Protein AF-A0A9D0C8C2-F1 (afdb_monomer_lite)

Radius of gyration: 19.95 Å; chains: 1; bounding box: 40×45×50 Å

Secondary structure (DSSP, 8-state):
-HHHHHHHHHHHHHHHSPTT-EEE--TTTSTTHHHHHHT-HHHHHTT-EEESSPPSSS-EEEEES-HHHHHHH-TTEEEEEEEES-BHHHHHHHTTTSEEEEEEEE-SSTT--HHHHHHHHHTT--GGG--TT-EEEEEEETTEEEEEEEESSS-EEE-SHHHHTTTEEEEEEEEGGGT-EEEEEETTEE-----SEEEEEEE-TTS-EEEEEE-TTT-SB-S-EEEEEEE-

Foldseek 3Di:
DVLVVLLVQVVVLLVQDAFLAEEEEEPPPNDPVLVVVQPDPVSVVSNYHYDDDDDPPDKHKYKDLAVVVVCVVCVQWDKDFPWFADFPVNVCVVQLQFKKKKWAFAFAQPQCDPVNCVLVVVQVHNCVPGDHQWTKIFIHHSSHTQDIDIGDAEKDKDADDSQVVVQWGIWIYGHPNHPRFTFTAGPNDTPWPGDHHMWMWTQGPVRDIDTAGANSVRHRGGRITIIIIDGD

Structure (mmCIF, N/CA/C/O backbone):
data_AF-A0A9D0C8C2-F1
#
_e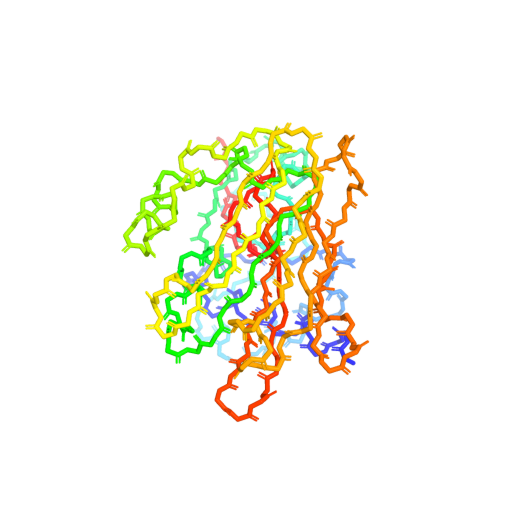ntry.id   AF-A0A9D0C8C2-F1
#
loop_
_atom_site.group_PDB
_atom_site.id
_atom_site.type_symbol
_atom_site.label_atom_id
_atom_site.label_alt_id
_atom_site.label_comp_id
_atom_site.label_asym_id
_atom_site.label_entity_id
_atom_site.label_seq_id
_atom_site.pdbx_PDB_ins_code
_atom_site.Cartn_x
_atom_site.Cartn_y
_atom_site.Cartn_z
_atom_site.occupancy
_atom_site.B_iso_or_equiv
_atom_site.auth_seq_id
_atom_site.auth_comp_id
_atom_site.auth_asym_id
_atom_site.auth_atom_id
_atom_site.pdbx_PDB_model_num
ATOM 1 N N . LEU A 1 1 ? 6.102 -21.793 5.443 1.00 41.78 1 LEU A N 1
ATOM 2 C CA . LEU A 1 1 ? 5.336 -20.600 4.998 1.00 41.78 1 LEU A CA 1
ATOM 3 C C . LEU A 1 1 ? 6.064 -19.829 3.886 1.00 41.78 1 LEU A C 1
ATOM 5 O O . LEU A 1 1 ? 5.479 -19.628 2.833 1.00 41.78 1 LEU A O 1
ATOM 9 N N . PHE A 1 2 ? 7.347 -19.486 4.066 1.00 32.44 2 PHE A N 1
ATOM 10 C CA . PHE A 1 2 ? 8.154 -18.695 3.114 1.00 32.44 2 PHE A CA 1
ATOM 11 C C . PHE A 1 2 ? 8.293 -19.304 1.699 1.00 32.44 2 PHE A C 1
ATOM 13 O O . PHE A 1 2 ? 8.226 -18.595 0.701 1.00 32.44 2 PHE A O 1
ATOM 20 N N . THR A 1 3 ? 8.415 -20.631 1.596 1.00 43.00 3 THR A N 1
ATOM 21 C CA . THR A 1 3 ? 8.493 -21.361 0.315 1.00 43.00 3 THR A CA 1
ATOM 22 C C . THR A 1 3 ? 7.189 -21.331 -0.488 1.00 43.00 3 THR A C 1
ATOM 24 O O . THR A 1 3 ? 7.237 -21.282 -1.713 1.00 43.00 3 THR A O 1
ATOM 27 N N . LYS A 1 4 ? 6.025 -21.286 0.179 1.00 55.94 4 LYS A N 1
ATOM 28 C CA . LYS A 1 4 ? 4.720 -21.131 -0.492 1.00 55.94 4 LYS A CA 1
ATOM 29 C C . LYS A 1 4 ? 4.548 -19.727 -1.082 1.00 55.94 4 LYS A C 1
ATOM 31 O O . LYS A 1 4 ? 4.018 -19.602 -2.178 1.00 55.94 4 LYS A O 1
ATOM 36 N N . ILE A 1 5 ? 5.035 -18.698 -0.383 1.00 55.94 5 ILE A N 1
ATOM 37 C CA . ILE A 1 5 ? 4.924 -17.293 -0.810 1.00 55.94 5 ILE A CA 1
ATOM 38 C C . ILE A 1 5 ? 5.770 -17.042 -2.064 1.00 55.94 5 ILE A C 1
ATOM 40 O O . ILE A 1 5 ? 5.244 -16.576 -3.066 1.00 55.94 5 ILE A O 1
ATOM 44 N N . LEU A 1 6 ? 7.046 -17.452 -2.066 1.00 59.00 6 LEU A N 1
ATOM 45 C CA . LEU A 1 6 ? 7.928 -17.290 -3.236 1.00 59.00 6 LEU A CA 1
ATOM 46 C C . LEU A 1 6 ? 7.421 -18.037 -4.482 1.00 59.00 6 LEU A C 1
ATOM 48 O O . LEU A 1 6 ? 7.694 -17.621 -5.606 1.00 59.00 6 LEU A O 1
ATOM 52 N N . GLY A 1 7 ? 6.685 -19.135 -4.290 1.00 74.38 7 GLY A N 1
ATOM 53 C CA . GLY A 1 7 ? 6.023 -19.841 -5.381 1.00 74.38 7 GLY A CA 1
ATOM 54 C C . GLY A 1 7 ? 4.882 -19.032 -6.002 1.00 74.38 7 GLY A C 1
ATOM 55 O O . GLY A 1 7 ? 4.827 -18.915 -7.220 1.00 74.38 7 GLY A O 1
ATOM 56 N N . GLN A 1 8 ? 4.017 -18.432 -5.179 1.00 76.75 8 GLN A N 1
ATOM 57 C CA . GLN A 1 8 ? 2.871 -17.644 -5.654 1.00 76.75 8 GLN A CA 1
ATOM 58 C C . GLN A 1 8 ? 3.294 -16.411 -6.456 1.00 76.75 8 GLN A C 1
ATOM 60 O O . GLN A 1 8 ? 2.693 -16.119 -7.482 1.00 76.75 8 GLN A O 1
ATOM 65 N N . GLU A 1 9 ? 4.359 -15.731 -6.038 1.00 83.56 9 GLU A N 1
ATOM 66 C CA . GLU A 1 9 ? 4.889 -14.559 -6.746 1.00 83.56 9 GLU A CA 1
ATOM 67 C C . GLU A 1 9 ? 5.376 -14.907 -8.156 1.00 83.56 9 GLU A C 1
ATOM 69 O O . GLU A 1 9 ? 5.122 -14.177 -9.112 1.00 83.56 9 GLU A O 1
ATOM 74 N N . MET A 1 10 ? 6.058 -16.048 -8.290 1.00 84.88 10 MET A N 1
ATOM 75 C CA . MET A 1 10 ? 6.528 -16.546 -9.580 1.00 84.88 10 MET A CA 1
ATOM 76 C C . MET A 1 10 ? 5.367 -16.956 -10.482 1.00 84.88 10 MET A C 1
ATOM 78 O O . MET A 1 10 ? 5.380 -16.599 -11.655 1.00 84.88 10 MET A O 1
ATOM 82 N N . VAL A 1 11 ? 4.370 -17.665 -9.940 1.00 85.69 11 VAL A N 1
ATOM 83 C CA . VAL A 1 11 ? 3.142 -18.009 -10.678 1.00 85.69 11 VAL A CA 1
ATOM 84 C C . VAL A 1 11 ? 2.466 -16.740 -11.188 1.00 85.69 11 VAL A C 1
ATOM 86 O O . VAL A 1 11 ? 2.254 -16.625 -12.387 1.00 85.69 11 VAL A O 1
ATOM 89 N N . TRP A 1 12 ? 2.264 -15.748 -10.316 1.00 85.69 12 TRP A N 1
ATOM 90 C CA . TRP A 1 12 ? 1.690 -14.459 -10.696 1.00 85.69 12 TRP A CA 1
ATOM 91 C C . TRP A 1 12 ? 2.477 -13.767 -11.816 1.00 85.69 12 TRP A C 1
ATOM 93 O O . TRP A 1 12 ? 1.882 -13.310 -12.787 1.00 85.69 12 TRP A O 1
ATOM 103 N N . MET A 1 13 ? 3.815 -13.735 -11.741 1.00 90.69 13 MET A N 1
ATOM 104 C CA . MET A 1 13 ? 4.622 -13.180 -12.833 1.00 90.69 13 MET A CA 1
ATOM 105 C C . MET A 1 13 ? 4.359 -13.899 -14.153 1.00 90.69 13 MET A C 1
ATOM 107 O O . MET A 1 13 ? 4.181 -13.245 -15.177 1.00 90.69 13 MET A O 1
ATOM 111 N N . PHE A 1 14 ? 4.387 -15.230 -14.140 1.00 91.31 14 PHE A N 1
ATOM 112 C CA . PHE A 1 14 ? 4.202 -16.015 -15.352 1.00 91.31 14 PHE A CA 1
ATOM 113 C C . PHE A 1 14 ? 2.793 -15.890 -15.916 1.00 91.31 14 PHE A C 1
ATOM 115 O O . PHE A 1 14 ? 2.661 -15.874 -17.132 1.00 91.31 14 PHE A O 1
ATOM 122 N N . ASP A 1 15 ? 1.776 -15.754 -15.070 1.00 89.31 15 ASP A N 1
ATOM 123 C CA . ASP A 1 15 ? 0.398 -15.522 -15.500 1.00 89.31 15 ASP A CA 1
ATOM 124 C C . ASP A 1 15 ? 0.255 -14.172 -16.215 1.00 89.31 15 ASP A C 1
ATOM 126 O O . ASP A 1 15 ? -0.397 -14.098 -17.253 1.00 89.31 15 ASP A O 1
ATOM 130 N N . GLU A 1 16 ? 0.927 -13.131 -15.726 1.00 92.00 16 GLU A N 1
ATOM 131 C CA . GLU A 1 16 ? 0.736 -11.753 -16.191 1.00 92.00 16 GLU A CA 1
ATOM 132 C C . GLU A 1 16 ? 1.600 -11.330 -17.387 1.00 92.00 16 GLU A C 1
ATOM 134 O O . GLU A 1 16 ? 1.210 -10.419 -18.118 1.00 92.00 16 GLU A O 1
ATOM 139 N N . VAL A 1 17 ? 2.792 -11.905 -17.585 1.00 94.00 17 VAL A N 1
ATOM 140 C CA . VAL A 1 17 ? 3.654 -11.515 -18.720 1.00 94.00 17 VAL A CA 1
ATOM 141 C C . VAL A 1 17 ? 3.025 -11.917 -20.061 1.00 94.00 17 VAL A C 1
ATOM 143 O O . VAL A 1 17 ? 2.300 -12.907 -20.102 1.00 94.00 17 VAL A O 1
ATOM 146 N N . PRO A 1 18 ? 3.303 -11.207 -21.172 1.00 96.06 18 PRO A N 1
ATOM 147 C CA . PRO A 1 18 ? 2.818 -11.612 -22.491 1.00 96.06 18 PRO A CA 1
ATOM 148 C C . PRO A 1 18 ? 3.357 -12.979 -22.925 1.00 96.06 18 PRO A C 1
ATOM 150 O O . PRO A 1 18 ? 4.444 -13.389 -22.509 1.00 96.06 18 PRO A O 1
ATOM 153 N N . ASP A 1 19 ? 2.642 -13.633 -23.834 1.00 95.56 19 ASP A N 1
ATOM 154 C CA . ASP A 1 19 ? 3.134 -14.828 -24.525 1.00 95.56 19 ASP A CA 1
ATOM 155 C C . ASP A 1 19 ? 4.421 -14.511 -25.312 1.00 95.56 19 ASP A C 1
ATOM 157 O O . ASP A 1 19 ? 4.730 -13.347 -25.587 1.00 95.56 19 ASP A O 1
ATOM 161 N N . ASP A 1 20 ? 5.234 -15.537 -25.569 1.00 96.38 20 ASP A N 1
ATOM 162 C CA . ASP A 1 20 ? 6.547 -15.452 -26.234 1.00 96.38 20 ASP A CA 1
ATOM 163 C C . ASP A 1 20 ? 7.571 -14.523 -25.545 1.00 96.38 20 ASP A C 1
ATOM 165 O O . ASP A 1 20 ? 8.628 -14.178 -26.085 1.00 96.38 20 ASP A O 1
ATOM 169 N N . SER A 1 21 ? 7.294 -14.124 -24.302 1.00 96.06 21 SER A N 1
ATOM 170 C CA . SER A 1 21 ? 8.172 -13.246 -23.535 1.00 96.06 21 SER A CA 1
ATOM 171 C C . SER A 1 21 ? 9.399 -13.967 -22.991 1.00 96.06 21 SER A C 1
ATOM 173 O O . SER A 1 21 ? 9.382 -15.151 -22.654 1.00 96.06 21 SER A O 1
ATOM 175 N N . THR A 1 22 ? 10.478 -13.207 -22.797 1.00 95.94 22 THR A N 1
ATOM 176 C CA . THR A 1 22 ? 11.628 -13.667 -22.014 1.00 95.94 22 THR A CA 1
ATOM 177 C C . THR A 1 22 ? 11.485 -13.223 -20.563 1.00 95.94 22 THR A C 1
ATOM 179 O O . THR A 1 22 ? 11.400 -12.030 -20.281 1.00 95.94 22 THR A O 1
ATOM 182 N N . VAL A 1 23 ? 11.500 -14.177 -19.635 1.00 95.00 23 VAL A N 1
ATOM 183 C CA . VAL A 1 23 ? 11.427 -13.936 -18.192 1.00 95.00 23 VAL A CA 1
ATOM 184 C C . VAL A 1 23 ? 12.771 -14.241 -17.546 1.00 95.00 23 VAL A C 1
ATOM 186 O O . VAL A 1 23 ? 13.224 -15.388 -17.518 1.00 95.00 23 VAL A O 1
ATOM 189 N N . TYR A 1 24 ? 13.403 -13.213 -16.990 1.00 93.69 24 TYR A N 1
ATOM 190 C CA . TYR A 1 24 ? 14.632 -13.327 -16.221 1.00 93.69 24 TYR A CA 1
ATOM 191 C C . TYR A 1 24 ? 14.329 -13.569 -14.742 1.00 93.69 24 TYR A C 1
ATOM 193 O O . TYR A 1 24 ? 13.766 -12.730 -14.039 1.00 93.69 24 TYR A O 1
ATOM 201 N N . VAL A 1 25 ? 14.756 -14.727 -14.240 1.00 89.81 25 VAL A N 1
ATOM 202 C CA . VAL A 1 25 ? 14.592 -15.087 -12.831 1.00 89.81 25 VAL A CA 1
ATOM 203 C C . VAL A 1 25 ? 15.886 -14.801 -12.077 1.00 89.81 25 VAL A C 1
ATOM 205 O O . VAL A 1 25 ? 16.882 -15.514 -12.223 1.00 89.81 25 VAL A O 1
ATOM 208 N N . ILE A 1 26 ? 15.864 -13.760 -11.241 1.00 84.75 26 ILE A N 1
ATOM 209 C CA . ILE A 1 26 ? 17.028 -13.303 -10.470 1.00 84.75 26 ILE A CA 1
ATOM 210 C C . ILE A 1 26 ? 17.536 -14.426 -9.548 1.00 84.75 26 ILE A C 1
ATOM 212 O O . ILE A 1 26 ? 16.855 -14.841 -8.602 1.00 84.75 26 ILE A O 1
ATOM 216 N N . ARG A 1 27 ? 18.773 -14.886 -9.794 1.00 76.19 27 ARG A N 1
ATOM 217 C CA . ARG A 1 27 ? 19.465 -15.875 -8.948 1.00 76.19 27 ARG A CA 1
ATOM 218 C C . ARG A 1 27 ? 19.598 -15.380 -7.503 1.00 76.19 27 ARG A C 1
ATOM 220 O O . ARG A 1 27 ? 19.793 -14.193 -7.253 1.00 76.19 27 ARG A O 1
ATOM 227 N N . GLY A 1 28 ? 19.475 -16.304 -6.551 1.00 73.56 28 GLY A N 1
ATOM 228 C CA . GLY A 1 28 ? 19.541 -16.029 -5.109 1.00 73.56 28 GLY A CA 1
ATOM 229 C C . GLY A 1 28 ? 18.230 -15.525 -4.497 1.00 73.56 28 GLY A C 1
ATOM 230 O O . GLY A 1 28 ? 17.944 -15.854 -3.353 1.00 73.56 28 GLY A O 1
ATOM 231 N N . ARG A 1 29 ? 17.385 -14.814 -5.261 1.00 71.00 29 ARG A N 1
ATOM 232 C CA . ARG A 1 29 ? 16.090 -14.297 -4.771 1.00 71.00 29 ARG A CA 1
ATOM 233 C C . ARG A 1 29 ? 14.991 -15.377 -4.775 1.00 71.00 29 ARG A C 1
ATOM 235 O O . ARG A 1 29 ? 14.182 -15.421 -3.859 1.00 71.00 29 ARG A O 1
ATOM 242 N N . TYR A 1 30 ? 15.020 -16.288 -5.756 1.00 68.94 30 TYR A N 1
ATOM 243 C CA . TYR A 1 30 ? 14.007 -17.344 -5.951 1.00 68.94 30 TYR A CA 1
ATOM 244 C C . TYR A 1 30 ? 14.594 -18.770 -6.007 1.00 68.94 30 TYR A C 1
ATOM 246 O O . TYR A 1 30 ? 14.004 -19.671 -6.596 1.00 68.94 30 TYR A O 1
ATOM 254 N N . GLY A 1 31 ? 15.768 -19.010 -5.411 1.00 68.69 31 GLY A N 1
ATOM 255 C CA . GLY A 1 31 ? 16.336 -20.360 -5.240 1.00 68.69 31 GLY A CA 1
ATOM 256 C C . GLY A 1 31 ? 16.287 -21.271 -6.486 1.00 68.69 31 GLY A C 1
ATOM 257 O O . GLY A 1 31 ? 16.676 -20.867 -7.582 1.00 68.69 31 GLY A O 1
ATOM 258 N N . LYS A 1 32 ? 15.814 -22.518 -6.306 1.00 67.31 32 LYS A N 1
ATOM 259 C CA . LYS A 1 32 ? 15.669 -23.549 -7.362 1.00 67.31 32 LYS A CA 1
ATOM 260 C C . LYS A 1 32 ? 14.369 -23.433 -8.184 1.00 67.31 32 LYS A C 1
ATOM 262 O O . LYS A 1 32 ? 14.234 -24.127 -9.192 1.00 67.31 32 LYS A O 1
ATOM 267 N N . TYR A 1 33 ? 13.441 -22.552 -7.798 1.00 68.00 33 TYR A N 1
ATOM 268 C CA . TYR A 1 33 ? 12.120 -22.403 -8.422 1.00 68.00 33 TYR A CA 1
ATOM 269 C C . TYR A 1 33 ? 12.117 -22.168 -9.939 1.00 68.00 33 TYR A C 1
ATOM 271 O O . TYR A 1 33 ? 11.245 -22.740 -10.590 1.00 68.00 33 TYR A O 1
ATOM 279 N N . PRO A 1 34 ? 13.069 -21.438 -10.559 1.00 67.06 34 PRO A N 1
ATOM 280 C CA . PRO A 1 34 ? 13.048 -21.280 -12.012 1.00 67.06 34 PRO A CA 1
ATOM 281 C C . PRO A 1 34 ? 13.054 -22.602 -12.793 1.00 67.06 34 PRO A C 1
ATOM 283 O O . PRO A 1 34 ? 12.451 -22.654 -13.854 1.00 67.06 34 PRO A O 1
ATOM 286 N N . ASN A 1 35 ? 13.683 -23.674 -12.286 1.00 70.31 35 ASN A N 1
ATOM 287 C CA . ASN A 1 35 ? 13.632 -24.980 -12.969 1.00 70.31 35 ASN A CA 1
ATOM 288 C C . ASN A 1 35 ? 12.253 -25.633 -12.886 1.00 70.31 35 ASN A C 1
ATOM 290 O O . ASN A 1 35 ? 11.842 -26.314 -13.817 1.00 70.31 35 ASN A O 1
ATOM 294 N N . ILE A 1 36 ? 11.563 -25.431 -11.765 1.00 78.31 36 ILE A N 1
ATOM 295 C CA . ILE A 1 36 ? 10.242 -26.006 -11.527 1.00 78.31 36 ILE A CA 1
ATOM 296 C C . ILE A 1 36 ? 9.234 -25.355 -12.479 1.00 78.31 36 ILE A C 1
ATOM 298 O O . ILE A 1 36 ? 8.478 -26.057 -13.139 1.00 78.31 36 ILE A O 1
ATOM 302 N N . TYR A 1 37 ? 9.276 -24.026 -12.610 1.00 77.38 37 TYR A N 1
ATOM 303 C CA . TYR A 1 37 ? 8.330 -23.288 -13.447 1.00 77.38 37 TYR A CA 1
ATOM 304 C C . TYR A 1 37 ? 8.667 -23.333 -14.942 1.00 77.38 37 TYR A C 1
ATOM 306 O O . TYR A 1 37 ? 7.779 -23.574 -15.748 1.00 77.38 37 TYR A O 1
ATOM 314 N N . ALA A 1 38 ? 9.939 -23.214 -15.340 1.00 76.06 38 ALA A N 1
ATOM 315 C CA . ALA A 1 38 ? 10.320 -23.284 -16.759 1.00 76.06 38 ALA A CA 1
ATOM 316 C C . ALA A 1 38 ? 9.943 -24.623 -17.431 1.00 76.06 38 ALA A C 1
ATOM 318 O O . ALA A 1 38 ? 9.823 -24.713 -18.653 1.00 76.06 38 ALA A O 1
ATOM 319 N N . GLY A 1 39 ? 9.775 -25.684 -16.634 1.00 82.00 39 GLY A N 1
ATOM 320 C CA . GLY A 1 39 ? 9.320 -26.990 -17.099 1.00 82.00 39 GLY A CA 1
ATOM 321 C C . GLY A 1 39 ? 7.802 -27.145 -17.205 1.00 82.00 39 GLY A C 1
ATOM 322 O O . GLY A 1 39 ? 7.357 -28.138 -17.775 1.00 82.00 39 GLY A O 1
ATOM 323 N N . MET A 1 40 ? 7.003 -26.214 -16.672 1.00 86.06 40 MET A N 1
ATOM 324 C CA . MET A 1 40 ? 5.554 -26.393 -16.600 1.00 86.06 40 MET A CA 1
ATOM 325 C C . MET A 1 40 ? 4.908 -26.343 -17.997 1.00 86.06 40 MET A C 1
ATOM 327 O O . MET A 1 40 ? 5.187 -25.415 -18.761 1.00 86.06 40 MET A O 1
ATOM 331 N N . PRO A 1 41 ? 4.009 -27.292 -18.335 1.00 91.00 41 PRO A N 1
ATOM 332 C CA . PRO A 1 41 ? 3.395 -27.366 -19.662 1.00 91.00 41 PRO A CA 1
ATOM 333 C C . PRO A 1 41 ? 2.688 -26.080 -20.096 1.00 91.00 41 PRO A C 1
ATOM 335 O O . PRO A 1 41 ? 2.793 -25.680 -21.251 1.00 91.00 41 PRO A O 1
ATOM 338 N N . TRP A 1 42 ? 2.005 -25.403 -19.170 1.00 90.31 42 TRP A N 1
ATOM 339 C CA . TRP A 1 42 ? 1.269 -24.177 -19.475 1.00 90.31 42 TRP A CA 1
ATOM 340 C C . TRP A 1 42 ? 2.195 -22.991 -19.790 1.00 90.31 42 TRP A C 1
ATOM 342 O O . TRP A 1 42 ? 1.885 -22.217 -20.686 1.00 90.31 42 TRP A O 1
ATOM 352 N N . ILE A 1 43 ? 3.366 -22.892 -19.146 1.00 90.00 43 ILE A N 1
ATOM 353 C CA . ILE A 1 43 ? 4.386 -21.874 -19.464 1.00 90.00 43 ILE A CA 1
ATOM 354 C C . ILE A 1 43 ? 4.958 -22.129 -20.862 1.00 90.00 43 ILE A C 1
ATOM 356 O O . ILE A 1 43 ? 5.078 -21.202 -21.662 1.00 90.00 43 ILE A O 1
ATOM 360 N N . ARG A 1 44 ? 5.249 -23.396 -21.189 1.00 90.00 44 ARG A N 1
ATOM 361 C CA . ARG A 1 44 ? 5.743 -23.790 -22.520 1.00 90.00 44 ARG A CA 1
ATOM 362 C C . ARG A 1 44 ? 4.724 -23.525 -23.624 1.00 90.00 44 ARG A C 1
ATOM 364 O O . ARG A 1 44 ? 5.105 -23.037 -24.679 1.00 90.00 44 ARG A O 1
ATOM 371 N N . LYS A 1 45 ? 3.440 -23.810 -23.375 1.00 94.69 45 LYS A N 1
ATOM 372 C CA . LYS A 1 45 ? 2.349 -23.558 -24.330 1.00 94.69 45 LYS A CA 1
ATOM 373 C C . LYS A 1 45 ? 2.240 -22.077 -24.707 1.00 94.69 45 LYS A C 1
ATOM 375 O O . LYS A 1 45 ? 1.882 -21.773 -25.834 1.00 94.69 45 LYS A O 1
ATOM 380 N N . ARG A 1 46 ? 2.571 -21.184 -23.773 1.00 94.62 46 ARG A N 1
ATOM 381 C CA . ARG A 1 46 ? 2.579 -19.727 -23.961 1.00 94.62 46 ARG A CA 1
ATOM 382 C C . ARG A 1 46 ? 3.876 -19.188 -24.579 1.00 94.62 46 ARG A C 1
ATOM 384 O O . ARG A 1 46 ? 4.056 -17.979 -24.639 1.00 94.62 46 ARG A O 1
ATOM 391 N N . GLY A 1 47 ? 4.830 -20.052 -24.935 1.00 94.81 47 GLY A N 1
ATOM 392 C CA . GLY A 1 47 ? 6.115 -19.639 -25.514 1.00 94.81 47 GLY A CA 1
ATOM 393 C C . GLY A 1 47 ? 7.038 -18.870 -24.558 1.00 94.81 47 GLY A C 1
ATOM 394 O O . GLY A 1 47 ? 8.055 -18.321 -24.979 1.00 94.81 47 GLY A O 1
ATOM 395 N N . ILE A 1 48 ? 6.733 -18.827 -23.256 1.00 94.88 48 ILE A N 1
ATOM 396 C CA . ILE A 1 48 ? 7.503 -18.026 -22.300 1.00 94.88 48 ILE A CA 1
ATOM 397 C C . ILE A 1 48 ? 8.878 -18.664 -22.061 1.00 94.88 48 ILE A C 1
ATOM 399 O O . ILE A 1 48 ? 9.011 -19.763 -21.511 1.00 94.88 48 ILE A O 1
ATOM 403 N N . ARG A 1 49 ? 9.937 -17.928 -22.409 1.00 93.62 49 ARG A N 1
ATOM 404 C CA . ARG A 1 49 ? 11.328 -18.355 -22.242 1.00 93.62 49 ARG A CA 1
ATOM 405 C C . ARG A 1 49 ? 11.884 -17.902 -20.897 1.00 93.62 49 ARG A C 1
ATOM 407 O O . ARG A 1 49 ? 12.101 -16.715 -20.666 1.00 93.62 49 ARG A O 1
ATOM 414 N N . CYS A 1 50 ? 12.210 -18.853 -20.028 1.00 92.31 50 CYS A N 1
ATOM 415 C CA . CYS A 1 50 ? 12.820 -18.570 -18.729 1.00 92.31 50 CYS A CA 1
ATOM 416 C C . CYS A 1 50 ? 14.352 -18.578 -18.806 1.00 92.31 50 CYS A C 1
ATOM 418 O O . CYS A 1 50 ? 14.954 -19.556 -19.246 1.00 92.31 50 CYS A O 1
ATOM 420 N N . VAL A 1 51 ? 14.998 -17.527 -18.304 1.00 91.62 51 VAL A N 1
ATOM 421 C CA . VAL A 1 51 ? 16.463 -17.376 -18.304 1.00 91.62 51 VAL A CA 1
ATOM 422 C C . VAL A 1 51 ? 16.995 -17.033 -16.913 1.00 91.62 51 VAL A C 1
ATOM 424 O O . VAL A 1 51 ? 16.297 -16.480 -16.062 1.00 91.62 51 VAL A O 1
ATOM 427 N N . ARG A 1 52 ? 18.252 -17.411 -16.660 1.00 88.81 52 ARG A N 1
ATOM 428 C CA . ARG A 1 52 ? 18.914 -17.312 -15.340 1.00 88.81 52 ARG A CA 1
ATOM 429 C C . ARG A 1 52 ? 20.057 -16.307 -15.292 1.00 88.81 52 ARG A C 1
ATOM 431 O O . ARG A 1 52 ? 20.602 -16.051 -14.221 1.00 88.81 52 ARG A O 1
ATOM 438 N N . SER A 1 53 ? 20.435 -15.795 -16.449 1.00 91.25 53 SER A N 1
ATOM 439 C CA . SER A 1 53 ? 21.340 -14.673 -16.637 1.00 91.25 53 SER A CA 1
ATOM 440 C C . SER A 1 53 ? 20.543 -13.529 -17.246 1.00 91.25 53 SER A C 1
ATOM 442 O O . SER A 1 53 ? 19.541 -13.771 -17.921 1.00 91.25 53 SER A O 1
ATOM 444 N N . VAL A 1 54 ? 20.986 -12.299 -16.991 1.00 93.50 54 VAL A N 1
ATOM 445 C CA . VAL A 1 54 ? 20.400 -11.104 -17.604 1.00 93.50 54 VAL A CA 1
ATOM 446 C C . VAL A 1 54 ? 20.489 -11.258 -19.128 1.00 93.50 54 VAL A C 1
ATOM 448 O O . VAL A 1 54 ? 21.601 -11.424 -19.643 1.00 93.50 54 VAL A O 1
ATOM 451 N N . PRO A 1 55 ? 19.358 -11.261 -19.852 1.00 93.06 55 PRO A N 1
ATOM 452 C CA . PRO A 1 55 ? 19.360 -11.349 -21.307 1.00 93.06 55 PRO A CA 1
ATOM 453 C C . PRO A 1 55 ? 20.072 -10.151 -21.908 1.00 93.06 55 PRO A C 1
ATOM 455 O O . PRO A 1 55 ? 19.786 -9.027 -21.523 1.00 93.06 55 PRO A O 1
ATOM 458 N N . LYS A 1 56 ? 20.984 -10.385 -22.853 1.00 92.56 56 LYS A N 1
ATOM 459 C CA . LYS A 1 56 ? 21.626 -9.317 -23.626 1.00 92.56 56 LYS A CA 1
ATOM 460 C C . LYS A 1 56 ? 20.819 -9.075 -24.897 1.00 92.56 56 LYS A C 1
ATOM 462 O O . LYS A 1 56 ? 20.407 -10.047 -25.527 1.00 92.56 56 LYS A O 1
ATOM 467 N N . LYS A 1 57 ? 20.667 -7.815 -25.310 1.00 86.94 57 LYS A N 1
ATOM 468 C CA . LYS A 1 57 ? 20.065 -7.444 -26.606 1.00 86.94 57 LYS A CA 1
ATOM 469 C C . LYS A 1 57 ? 18.612 -7.866 -26.812 1.00 86.94 57 LYS A C 1
ATOM 471 O O . LYS A 1 57 ? 18.149 -7.969 -27.941 1.00 86.94 57 LYS A O 1
ATOM 476 N N . THR A 1 58 ? 17.884 -8.125 -25.733 1.00 91.25 58 THR A N 1
ATOM 477 C CA . THR A 1 58 ? 16.470 -8.498 -25.805 1.00 91.25 58 THR A CA 1
ATOM 478 C C . THR A 1 58 ? 15.715 -7.885 -24.646 1.00 91.25 58 THR A C 1
ATOM 480 O O . THR A 1 58 ? 16.230 -7.862 -23.529 1.00 91.25 58 THR A O 1
ATOM 483 N N . ASN A 1 59 ? 14.469 -7.490 -24.886 1.00 95.25 59 ASN A N 1
ATOM 484 C CA . ASN A 1 59 ? 13.565 -7.112 -23.810 1.00 95.25 59 ASN A CA 1
ATOM 485 C C . ASN A 1 59 ? 13.277 -8.325 -22.920 1.00 95.25 59 ASN A C 1
ATOM 487 O O . ASN A 1 59 ? 13.139 -9.450 -23.410 1.00 95.25 59 ASN A O 1
ATOM 491 N N . PHE A 1 60 ? 13.156 -8.100 -21.618 1.00 96.44 60 PHE A N 1
ATOM 492 C CA . PHE A 1 60 ? 12.799 -9.162 -20.686 1.00 96.44 60 PHE A CA 1
ATOM 493 C C . PHE A 1 60 ? 11.971 -8.645 -19.520 1.00 96.44 60 PHE A C 1
ATOM 495 O O . PHE A 1 60 ? 11.972 -7.455 -19.205 1.00 96.44 60 PHE A O 1
ATOM 502 N N . PHE A 1 61 ? 11.278 -9.570 -18.869 1.00 96.31 61 PHE A N 1
ATOM 503 C CA . PHE A 1 61 ? 10.482 -9.312 -17.681 1.00 96.31 61 PHE A CA 1
ATOM 504 C C . PHE A 1 61 ? 11.124 -9.949 -16.457 1.00 96.31 61 PHE A C 1
ATOM 506 O O . PHE A 1 61 ? 11.732 -11.015 -16.556 1.00 96.31 61 PHE A O 1
ATOM 513 N N . PHE A 1 62 ? 10.996 -9.314 -15.296 1.00 94.44 62 PHE A N 1
ATOM 514 C CA . PHE A 1 62 ? 11.435 -9.904 -14.034 1.00 94.44 62 PHE A CA 1
ATOM 515 C C . PHE A 1 62 ? 10.682 -9.323 -12.839 1.00 94.44 62 PHE A C 1
ATOM 517 O O . PHE A 1 62 ? 10.171 -8.205 -12.886 1.00 94.44 62 PHE A O 1
ATOM 524 N N . LEU A 1 63 ? 10.664 -10.077 -11.739 1.00 91.94 63 LEU A N 1
ATOM 525 C CA . LEU A 1 63 ? 10.102 -9.621 -10.472 1.00 91.94 63 LEU A CA 1
ATOM 526 C C . LEU A 1 63 ? 11.067 -8.709 -9.705 1.00 91.94 63 LEU A C 1
ATOM 528 O O . LEU A 1 63 ? 12.145 -9.134 -9.263 1.00 91.94 63 LEU A O 1
ATOM 532 N N . SER A 1 64 ? 10.619 -7.488 -9.450 1.00 89.06 64 SER A N 1
ATOM 533 C CA . SER A 1 64 ? 11.265 -6.510 -8.588 1.00 89.06 64 SER A CA 1
ATOM 534 C C . SER A 1 64 ? 10.487 -6.305 -7.296 1.00 89.06 64 SER A C 1
ATOM 536 O O . SER A 1 64 ? 9.261 -6.321 -7.278 1.00 89.06 64 SER A O 1
ATOM 538 N N . ARG A 1 65 ? 11.224 -6.076 -6.210 1.00 84.44 65 ARG A N 1
ATOM 539 C CA . ARG A 1 65 ? 10.681 -5.591 -4.932 1.00 84.44 65 ARG A CA 1
ATOM 540 C C . ARG A 1 65 ? 11.169 -4.183 -4.582 1.00 84.44 65 ARG A C 1
ATOM 542 O O . ARG A 1 65 ? 10.721 -3.604 -3.602 1.00 84.44 65 ARG A O 1
ATOM 549 N N . ASP A 1 66 ? 12.131 -3.673 -5.349 1.00 85.31 66 ASP A N 1
ATOM 550 C CA . ASP A 1 66 ? 12.783 -2.381 -5.149 1.00 85.31 66 ASP A CA 1
ATOM 551 C C . ASP A 1 66 ? 13.299 -1.910 -6.515 1.00 85.31 66 ASP A C 1
ATOM 553 O O . ASP A 1 66 ? 14.344 -2.371 -6.986 1.00 85.31 66 ASP A O 1
ATOM 557 N N . ILE A 1 67 ? 12.516 -1.055 -7.179 1.00 86.06 67 ILE A N 1
ATOM 558 C CA . ILE A 1 67 ? 12.807 -0.610 -8.549 1.00 86.06 67 ILE A CA 1
ATOM 559 C C . ILE A 1 67 ? 14.094 0.190 -8.590 1.00 86.06 67 ILE A C 1
ATOM 561 O O . ILE A 1 67 ? 14.888 -0.022 -9.497 1.00 86.06 67 ILE A O 1
ATOM 565 N N . GLU A 1 68 ? 14.324 1.077 -7.623 1.00 85.19 68 GLU A N 1
ATOM 566 C CA . GLU A 1 68 ? 15.513 1.931 -7.627 1.00 85.19 68 GLU A CA 1
ATOM 567 C C . GLU A 1 68 ? 16.784 1.095 -7.501 1.00 85.19 68 GLU A C 1
ATOM 569 O O . GLU A 1 68 ? 17.728 1.269 -8.271 1.00 85.19 68 GLU A O 1
ATOM 574 N N . LYS A 1 69 ? 16.777 0.090 -6.616 1.00 88.62 69 LYS A N 1
ATOM 575 C CA . LYS A 1 69 ? 17.892 -0.859 -6.527 1.00 88.62 69 LYS A CA 1
ATOM 576 C C . LYS A 1 69 ? 18.095 -1.631 -7.831 1.00 88.62 69 LYS A C 1
ATOM 578 O O . LYS A 1 69 ? 19.235 -1.878 -8.222 1.00 88.62 69 LYS A O 1
ATOM 583 N N . ASP A 1 70 ? 17.012 -2.045 -8.484 1.00 91.38 70 ASP A N 1
ATOM 584 C CA . ASP A 1 70 ? 17.105 -2.773 -9.746 1.00 91.38 70 ASP A CA 1
ATOM 585 C C . ASP A 1 70 ? 17.528 -1.845 -10.913 1.00 91.38 70 ASP A C 1
ATOM 587 O O . ASP A 1 70 ? 18.284 -2.294 -11.770 1.00 91.38 70 ASP A O 1
ATOM 591 N N . ARG A 1 71 ? 17.182 -0.547 -10.908 1.00 91.56 71 ARG A N 1
ATOM 592 C CA . ARG A 1 71 ? 17.684 0.461 -11.868 1.00 91.56 71 ARG A CA 1
ATOM 593 C C . ARG A 1 71 ? 19.191 0.630 -11.762 1.00 91.56 71 ARG A C 1
ATOM 595 O O . ARG A 1 71 ? 19.883 0.553 -12.769 1.00 91.56 71 ARG A O 1
ATOM 602 N N . SER A 1 72 ? 19.713 0.767 -10.543 1.00 91.75 72 SER A N 1
ATOM 603 C CA . SER A 1 72 ? 21.163 0.809 -10.318 1.00 91.75 72 SER A CA 1
ATOM 604 C C . SER A 1 72 ? 21.862 -0.486 -10.742 1.00 91.75 72 SER A C 1
ATOM 606 O O . SER A 1 72 ? 23.027 -0.464 -11.121 1.00 91.75 72 SER A O 1
ATOM 608 N N . ARG A 1 73 ? 21.166 -1.629 -10.677 1.00 92.75 73 ARG A N 1
ATOM 609 C CA . ARG A 1 73 ? 21.709 -2.937 -11.068 1.00 92.75 73 ARG A CA 1
ATOM 610 C C . ARG A 1 73 ? 21.717 -3.168 -12.581 1.00 92.75 73 ARG A C 1
ATOM 612 O O . ARG A 1 73 ? 22.537 -3.953 -13.053 1.00 92.75 73 ARG A O 1
ATOM 619 N N . TYR A 1 74 ? 20.808 -2.534 -13.318 1.00 92.81 74 TYR A N 1
ATOM 620 C CA . TYR A 1 74 ? 20.646 -2.701 -14.764 1.00 92.81 74 TYR A CA 1
ATOM 621 C C . TYR A 1 74 ? 20.692 -1.341 -15.483 1.00 92.81 74 TYR A C 1
ATOM 623 O O . TYR A 1 74 ? 19.704 -0.962 -16.109 1.00 92.81 74 TYR A O 1
ATOM 631 N N . PRO A 1 75 ? 21.819 -0.606 -15.411 1.00 94.06 75 PRO A N 1
ATOM 632 C CA . PRO A 1 75 ? 21.916 0.751 -15.957 1.00 94.06 75 PRO A CA 1
ATOM 633 C C . PRO A 1 75 ? 21.751 0.810 -17.485 1.00 94.06 75 PRO A C 1
ATOM 635 O O . PRO A 1 75 ? 21.293 1.820 -18.009 1.00 94.06 75 PRO A O 1
ATOM 638 N N . ASP A 1 76 ? 22.054 -0.283 -18.191 1.00 94.81 76 ASP A N 1
ATOM 639 C CA . ASP A 1 76 ? 21.924 -0.383 -19.654 1.00 94.81 76 ASP A CA 1
ATOM 640 C C . ASP A 1 76 ? 20.473 -0.586 -20.134 1.00 94.81 76 ASP A C 1
ATOM 642 O O . ASP A 1 76 ? 20.222 -0.740 -21.332 1.00 94.81 76 ASP A O 1
ATOM 646 N N . TYR A 1 77 ? 19.512 -0.641 -19.206 1.00 95.06 77 TYR A N 1
ATOM 647 C CA . TYR A 1 77 ? 18.108 -0.898 -19.501 1.00 95.06 77 TYR A CA 1
ATOM 648 C C . TYR A 1 77 ? 17.215 0.205 -18.940 1.00 95.06 77 TYR A C 1
ATOM 650 O O . TYR A 1 77 ? 17.261 0.540 -17.756 1.00 95.06 77 TYR A O 1
ATOM 658 N N . GLN A 1 78 ? 16.286 0.675 -19.763 1.00 94.81 78 GLN A N 1
ATOM 659 C CA . GLN A 1 78 ? 15.116 1.391 -19.291 1.00 94.81 78 GLN A CA 1
ATOM 660 C C . GLN A 1 78 ? 14.179 0.407 -18.576 1.00 94.81 78 GLN A C 1
ATOM 662 O O . GLN A 1 78 ? 13.637 -0.525 -19.180 1.00 94.81 78 GLN A O 1
ATOM 667 N N . LEU A 1 79 ? 13.986 0.605 -17.269 1.00 94.00 79 LEU A N 1
ATOM 668 C CA . LEU A 1 79 ? 13.099 -0.226 -16.455 1.00 94.00 79 LEU A CA 1
ATOM 669 C C . LEU A 1 79 ? 11.724 0.424 -16.297 1.00 94.00 79 LEU A C 1
ATOM 671 O O . LEU A 1 79 ? 11.577 1.435 -15.605 1.00 94.00 79 LEU A O 1
ATOM 675 N N . ASN A 1 80 ? 10.711 -0.215 -16.881 1.00 91.88 80 ASN A N 1
ATOM 676 C CA . ASN A 1 80 ? 9.318 0.214 -16.824 1.00 91.88 80 ASN A CA 1
ATOM 677 C C . ASN A 1 80 ? 8.488 -0.749 -15.965 1.00 91.88 80 ASN A C 1
ATOM 679 O O . ASN A 1 80 ? 8.613 -1.969 -16.087 1.00 91.88 80 ASN A O 1
ATOM 683 N N . VAL A 1 81 ? 7.603 -0.218 -15.118 1.00 88.94 81 VAL A N 1
ATOM 684 C CA . VAL A 1 81 ? 6.634 -1.044 -14.379 1.00 88.94 81 VAL A CA 1
ATOM 685 C C . VAL A 1 81 ? 5.602 -1.583 -15.360 1.00 88.94 81 VAL A C 1
ATOM 687 O O . VAL A 1 81 ? 4.775 -0.829 -15.866 1.00 88.94 81 VAL A O 1
ATOM 690 N N . TYR A 1 82 ? 5.640 -2.888 -15.621 1.00 89.62 82 TYR A N 1
ATOM 691 C CA . TYR A 1 82 ? 4.672 -3.555 -16.490 1.00 89.62 82 TYR A CA 1
ATOM 692 C C . TYR A 1 82 ? 3.386 -3.900 -15.725 1.00 89.62 82 TYR A C 1
ATOM 694 O O . TYR A 1 82 ? 2.269 -3.603 -16.165 1.00 89.62 82 TYR A O 1
ATOM 702 N N . ARG A 1 83 ? 3.558 -4.480 -14.534 1.00 83.62 83 ARG A N 1
ATOM 703 C CA . ARG A 1 83 ? 2.504 -4.759 -13.553 1.00 83.62 83 ARG A CA 1
ATOM 704 C C . ARG A 1 83 ? 3.062 -4.543 -12.156 1.00 83.62 83 ARG A C 1
ATOM 706 O O . ARG A 1 83 ? 4.222 -4.842 -11.910 1.00 83.62 83 ARG A O 1
ATOM 713 N N . ALA A 1 84 ? 2.243 -4.048 -11.243 1.00 80.00 84 ALA A N 1
ATOM 714 C CA . ALA A 1 84 ? 2.581 -3.970 -9.829 1.00 80.00 84 ALA A CA 1
ATOM 715 C C . ALA A 1 84 ? 1.508 -4.719 -9.053 1.00 80.00 84 ALA A C 1
ATOM 717 O O . ALA A 1 84 ? 0.323 -4.580 -9.373 1.00 80.00 84 ALA A O 1
ATOM 718 N N . ASP A 1 85 ? 1.930 -5.513 -8.076 1.00 67.44 85 ASP A N 1
ATOM 719 C CA . ASP A 1 85 ? 1.007 -6.193 -7.191 1.00 67.44 85 ASP A CA 1
ATOM 720 C C . ASP A 1 85 ? 0.233 -5.136 -6.405 1.00 67.44 85 ASP A C 1
ATOM 722 O O . ASP A 1 85 ? 0.817 -4.193 -5.861 1.00 67.44 85 ASP A O 1
ATOM 726 N N . HIS A 1 86 ? -1.089 -5.291 -6.456 1.00 66.56 86 HIS A N 1
ATOM 727 C CA . HIS A 1 86 ? -2.120 -4.466 -5.846 1.00 66.56 86 HIS A CA 1
ATOM 728 C C . HIS A 1 86 ? -1.745 -2.985 -5.704 1.00 66.56 86 HIS A C 1
ATOM 730 O O . HIS A 1 86 ? -1.133 -2.595 -4.716 1.00 66.56 86 HIS A O 1
ATOM 736 N N . LYS A 1 87 ? -2.180 -2.109 -6.620 1.00 82.69 87 LYS A N 1
ATOM 737 C CA . LYS A 1 87 ? -2.147 -0.663 -6.332 1.00 82.69 87 LYS A CA 1
ATOM 738 C C . LYS A 1 87 ? -2.992 -0.394 -5.087 1.00 82.69 87 LYS A C 1
ATOM 740 O O . LYS A 1 87 ? -4.026 -1.037 -4.904 1.00 82.69 87 LYS A O 1
ATOM 745 N N . LEU A 1 88 ? -2.589 0.579 -4.268 1.00 90.50 88 LEU A N 1
ATOM 746 C CA . LEU A 1 88 ? -3.285 0.931 -3.022 1.00 90.50 88 LEU A CA 1
ATOM 747 C C . LEU A 1 88 ? -4.809 1.012 -3.199 1.00 90.50 88 LEU A C 1
ATOM 749 O O . LEU A 1 88 ? -5.561 0.401 -2.448 1.00 90.50 88 LEU A O 1
ATOM 753 N N . ILE A 1 89 ? -5.264 1.712 -4.238 1.00 92.38 89 ILE A N 1
ATOM 754 C CA . ILE A 1 89 ? -6.694 1.884 -4.527 1.00 92.38 89 ILE A CA 1
ATOM 755 C C . ILE A 1 89 ? -7.375 0.556 -4.861 1.00 92.38 89 ILE A C 1
ATOM 757 O O . ILE A 1 89 ? -8.477 0.307 -4.383 1.00 92.38 89 ILE A O 1
ATOM 761 N N . ASP A 1 90 ? -6.745 -0.289 -5.674 1.00 90.19 90 ASP A N 1
ATOM 762 C CA . ASP A 1 90 ? -7.335 -1.561 -6.102 1.00 90.19 90 ASP A CA 1
ATOM 763 C C . ASP A 1 90 ? -7.463 -2.512 -4.902 1.00 90.19 90 ASP A C 1
ATOM 765 O O . ASP A 1 90 ? -8.485 -3.180 -4.733 1.00 90.19 90 ASP A O 1
ATOM 769 N N . PHE A 1 91 ? -6.466 -2.496 -4.008 1.00 91.44 91 PHE A N 1
ATOM 770 C CA . PHE A 1 91 ? -6.528 -3.196 -2.728 1.00 91.44 91 PHE A CA 1
ATOM 771 C C . PHE A 1 91 ? -7.676 -2.684 -1.856 1.00 91.44 91 PHE A C 1
ATOM 773 O O . PHE A 1 91 ? -8.490 -3.477 -1.392 1.00 91.44 91 PHE A O 1
ATOM 780 N N . LEU A 1 92 ? -7.772 -1.369 -1.649 1.00 95.00 92 LEU A N 1
ATOM 781 C CA . LEU A 1 92 ? -8.813 -0.775 -0.809 1.00 95.00 92 LEU A CA 1
ATOM 782 C C . LEU A 1 92 ? -10.215 -1.048 -1.367 1.00 95.00 92 LEU A C 1
ATOM 784 O O . LEU A 1 92 ? -11.098 -1.447 -0.612 1.00 95.00 92 LEU A O 1
ATOM 788 N N . ARG A 1 93 ? -10.409 -0.918 -2.687 1.00 95.44 93 ARG A N 1
ATOM 789 C CA . ARG A 1 93 ? -11.688 -1.188 -3.370 1.00 95.44 93 ARG A CA 1
ATOM 790 C C . ARG A 1 93 ? -12.202 -2.600 -3.123 1.00 95.44 93 ARG A C 1
ATOM 792 O O . ARG A 1 93 ? -13.395 -2.768 -2.891 1.00 95.44 93 ARG A O 1
ATOM 799 N N . LYS A 1 94 ? -11.309 -3.593 -3.106 1.00 94.81 94 LYS A N 1
ATOM 800 C CA . LYS A 1 94 ? -11.653 -4.996 -2.828 1.00 94.81 94 LYS A CA 1
ATOM 801 C C . LYS A 1 94 ? -12.284 -5.204 -1.445 1.00 94.81 94 LYS A C 1
ATOM 803 O O . LYS A 1 94 ? -13.022 -6.168 -1.264 1.00 94.81 94 LYS A O 1
ATOM 808 N N . TYR A 1 95 ? -11.995 -4.324 -0.489 1.00 96.56 95 TYR A N 1
ATOM 809 C CA . TYR A 1 95 ? -12.413 -4.456 0.908 1.00 96.56 95 TYR A CA 1
ATOM 810 C C . TYR A 1 95 ? -13.286 -3.291 1.389 1.00 96.56 95 TYR A C 1
ATOM 812 O O . TYR A 1 95 ? -13.451 -3.116 2.591 1.00 96.56 95 TYR A O 1
ATOM 820 N N . LEU A 1 96 ? -13.873 -2.496 0.483 1.00 96.31 96 LEU A N 1
ATOM 821 C CA . LEU A 1 96 ? -14.701 -1.347 0.876 1.00 96.31 96 LEU A CA 1
ATOM 822 C C . LEU A 1 96 ? -15.918 -1.739 1.722 1.00 96.31 96 LEU A C 1
ATOM 824 O O . LEU A 1 96 ? -16.395 -0.913 2.484 1.00 96.31 96 LEU A O 1
ATOM 828 N N . HIS A 1 97 ? -16.410 -2.975 1.634 1.00 96.50 97 HIS A N 1
ATOM 829 C CA . HIS A 1 97 ? -17.527 -3.458 2.458 1.00 96.50 97 HIS A CA 1
ATOM 830 C C . HIS A 1 97 ? -17.109 -3.972 3.850 1.00 96.50 97 HIS A C 1
ATOM 832 O O . HIS A 1 97 ? -17.975 -4.318 4.657 1.00 96.50 97 HIS A O 1
ATOM 838 N N . ASP A 1 98 ? -15.805 -4.028 4.127 1.00 97.94 98 ASP A N 1
ATOM 839 C CA . ASP A 1 98 ? -15.226 -4.411 5.414 1.00 97.94 98 ASP A CA 1
ATOM 840 C C . ASP A 1 98 ? -14.820 -3.161 6.227 1.00 97.94 98 ASP A C 1
ATOM 842 O O . ASP A 1 98 ? -14.945 -2.018 5.771 1.00 97.94 98 ASP A O 1
ATOM 846 N N . THR A 1 99 ? -14.319 -3.365 7.449 1.00 98.31 99 THR A N 1
ATOM 847 C CA . THR A 1 99 ? -13.668 -2.295 8.216 1.00 98.31 99 THR A CA 1
ATOM 848 C C . THR A 1 99 ? -12.189 -2.222 7.821 1.00 98.31 99 THR A C 1
ATOM 850 O O . THR A 1 99 ? -11.460 -3.212 7.931 1.00 98.31 99 THR A O 1
ATOM 853 N N . ILE A 1 100 ? -11.730 -1.048 7.387 1.00 98.56 100 ILE A N 1
ATOM 854 C CA . ILE A 1 100 ? -10.344 -0.783 6.981 1.00 98.56 100 ILE A CA 1
ATOM 855 C C . ILE A 1 100 ? -9.716 0.166 7.995 1.00 98.56 100 ILE A C 1
ATOM 857 O O . ILE A 1 100 ? -10.213 1.265 8.222 1.00 98.56 100 ILE A O 1
ATOM 861 N N . ILE A 1 101 ? -8.596 -0.236 8.576 1.00 98.75 101 ILE A N 1
ATOM 862 C CA . ILE A 1 101 ? -7.858 0.535 9.572 1.00 98.75 101 ILE A CA 1
ATOM 863 C C . ILE A 1 101 ? -6.508 0.890 8.972 1.00 98.75 101 ILE A C 1
ATOM 865 O O . ILE A 1 101 ? -5.801 0.011 8.481 1.00 98.75 101 ILE A O 1
ATOM 869 N N . ILE A 1 102 ? -6.150 2.167 9.000 1.00 98.69 102 ILE A N 1
ATOM 870 C CA . ILE A 1 102 ? -4.925 2.672 8.386 1.00 98.69 102 ILE A CA 1
ATOM 871 C C . ILE A 1 102 ? -4.144 3.475 9.416 1.00 98.69 102 ILE A C 1
ATOM 873 O O . ILE A 1 102 ? -4.718 4.272 10.157 1.00 98.69 102 ILE A O 1
ATOM 877 N N . SER A 1 103 ? -2.828 3.278 9.448 1.00 98.75 103 SER A N 1
ATOM 878 C CA . SER A 1 103 ? -1.896 4.107 10.216 1.00 98.75 103 SER A CA 1
ATOM 879 C C . SER A 1 103 ? -0.597 4.335 9.442 1.00 98.75 103 SER A C 1
ATOM 881 O O . SER A 1 103 ? -0.027 3.412 8.859 1.00 98.75 103 SER A O 1
ATOM 883 N N . ALA A 1 104 ? -0.121 5.574 9.422 1.00 98.44 104 ALA A N 1
ATOM 884 C CA . ALA A 1 104 ? 1.143 5.949 8.807 1.00 98.44 104 ALA A CA 1
ATOM 885 C C . ALA A 1 104 ? 2.326 5.686 9.754 1.00 98.44 104 ALA A C 1
ATOM 887 O O . ALA A 1 104 ? 2.185 5.790 10.977 1.00 98.44 104 ALA A O 1
ATOM 888 N N . LYS A 1 105 ? 3.495 5.386 9.185 1.00 98.38 105 LYS A N 1
ATOM 889 C CA . LYS A 1 105 ? 4.787 5.353 9.885 1.00 98.38 105 LYS A CA 1
ATOM 890 C C . LYS A 1 105 ? 5.891 5.923 9.003 1.00 98.38 105 LYS A C 1
ATOM 892 O O . LYS A 1 105 ? 5.932 5.627 7.808 1.00 98.38 105 LYS A O 1
ATOM 897 N N . ASP A 1 106 ? 6.825 6.641 9.626 1.00 97.88 106 ASP A N 1
ATOM 898 C CA . ASP A 1 106 ? 7.929 7.359 8.973 1.00 97.88 106 ASP A CA 1
ATOM 899 C C . ASP A 1 106 ? 7.402 8.399 7.981 1.00 97.88 106 ASP A C 1
ATOM 901 O O . ASP A 1 106 ? 7.152 9.518 8.410 1.00 97.88 106 ASP A O 1
ATOM 905 N N . ASP A 1 107 ? 7.157 8.028 6.722 1.00 97.12 107 ASP A N 1
ATOM 906 C CA . ASP A 1 107 ? 6.493 8.870 5.729 1.00 97.12 107 ASP A CA 1
ATOM 907 C C . ASP A 1 107 ? 5.454 8.075 4.936 1.00 97.12 107 ASP A C 1
ATOM 909 O O . ASP A 1 107 ? 5.736 6.990 4.425 1.00 97.12 107 ASP A O 1
ATOM 913 N N . ALA A 1 108 ? 4.262 8.660 4.805 1.00 96.75 108 ALA A N 1
ATOM 914 C CA . ALA A 1 108 ? 3.154 8.104 4.042 1.00 96.75 108 ALA A CA 1
ATOM 915 C C . ALA A 1 108 ? 2.698 8.994 2.866 1.00 96.75 108 ALA A C 1
ATOM 917 O O . ALA A 1 108 ? 1.620 8.782 2.309 1.00 96.75 108 ALA A O 1
ATOM 918 N N . SER A 1 109 ? 3.485 10.011 2.500 1.00 96.31 109 SER A N 1
ATOM 919 C CA . SER A 1 109 ? 3.005 11.120 1.670 1.00 96.31 109 SER A CA 1
ATOM 920 C C . SER A 1 109 ? 3.754 11.303 0.350 1.00 96.31 109 SER A C 1
ATOM 922 O O . SER A 1 109 ? 3.103 11.652 -0.640 1.00 96.31 109 SER A O 1
ATOM 924 N N . GLN A 1 110 ? 5.076 11.072 0.299 1.00 94.19 110 GLN A N 1
ATOM 925 C CA . GLN A 1 110 ? 5.910 11.549 -0.815 1.00 94.19 110 GLN A CA 1
ATOM 926 C C . GLN A 1 110 ? 5.458 11.017 -2.174 1.00 94.19 110 GLN A C 1
ATOM 928 O O . GLN A 1 110 ? 5.341 11.779 -3.130 1.00 94.19 110 GLN A O 1
ATOM 933 N N . HIS A 1 111 ? 5.152 9.724 -2.243 1.00 92.88 111 HIS A N 1
ATOM 934 C CA . HIS A 1 111 ? 4.742 9.043 -3.469 1.00 92.88 111 HIS A CA 1
ATOM 935 C C . HIS A 1 111 ? 3.271 8.615 -3.440 1.00 92.88 111 HIS A C 1
ATOM 937 O O . HIS A 1 111 ? 2.844 7.812 -4.269 1.00 92.88 111 HIS A O 1
ATOM 943 N N . LEU A 1 112 ? 2.473 9.158 -2.515 1.00 93.00 112 LEU A N 1
ATOM 944 C CA . LEU A 1 112 ? 1.026 8.965 -2.512 1.00 93.00 112 LEU A CA 1
ATOM 945 C C . LEU A 1 112 ? 0.416 9.705 -3.713 1.00 93.00 112 LEU A C 1
ATOM 947 O O . LEU A 1 112 ? 0.402 10.944 -3.747 1.00 93.00 112 LEU A O 1
ATOM 951 N N . SER A 1 113 ? -0.075 8.963 -4.709 1.00 91.44 113 SER A N 1
ATOM 952 C CA . SER A 1 113 ? -0.477 9.548 -5.990 1.00 91.44 113 SER A CA 1
ATOM 953 C C . SER A 1 113 ? -1.683 10.480 -5.869 1.00 91.44 113 SER A C 1
ATOM 955 O O . SER A 1 113 ? -2.529 10.352 -4.980 1.00 91.44 113 SER A O 1
ATOM 957 N N . LYS A 1 114 ? -1.824 11.392 -6.843 1.00 91.62 114 LYS A N 1
ATOM 958 C CA . LYS A 1 114 ? -3.015 12.253 -6.975 1.00 91.62 114 LYS A CA 1
ATOM 959 C C . LYS A 1 114 ? -4.309 11.431 -7.021 1.00 91.62 114 LYS A C 1
ATOM 961 O O . LYS A 1 114 ? -5.303 11.826 -6.421 1.00 91.62 114 LYS A O 1
ATOM 966 N N . LYS A 1 115 ? -4.277 10.269 -7.687 1.00 92.38 115 LYS A N 1
ATOM 967 C CA . LYS A 1 115 ? -5.424 9.357 -7.793 1.00 92.38 115 LYS A CA 1
ATOM 968 C C . LYS A 1 115 ? -5.822 8.805 -6.423 1.00 92.38 115 LYS A C 1
ATOM 970 O O . LYS A 1 115 ? -7.009 8.778 -6.112 1.00 92.38 115 LYS A O 1
ATOM 975 N N . SER A 1 116 ? -4.857 8.402 -5.598 1.00 94.88 116 SER A N 1
ATOM 976 C CA . SER 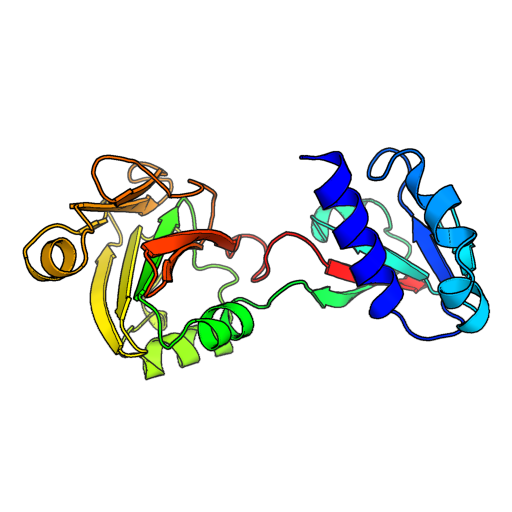A 1 116 ? -5.152 7.897 -4.254 1.00 94.88 116 SER A CA 1
ATOM 977 C C . SER A 1 116 ? -5.615 8.996 -3.321 1.00 94.88 116 SER A C 1
ATOM 979 O O . SER A 1 116 ? -6.600 8.805 -2.618 1.00 94.88 116 SER A O 1
ATOM 981 N N . ARG A 1 117 ? -4.988 10.176 -3.362 1.00 95.88 117 ARG A N 1
ATOM 982 C CA . ARG A 1 117 ? -5.458 11.339 -2.594 1.00 95.88 117 ARG A CA 1
ATOM 983 C C . ARG A 1 117 ? -6.916 11.667 -2.926 1.00 95.88 117 ARG A C 1
ATOM 985 O O . ARG A 1 117 ? -7.722 11.784 -2.010 1.00 95.88 117 ARG A O 1
ATOM 992 N N . ALA A 1 118 ? -7.268 11.704 -4.213 1.00 95.38 118 ALA A N 1
ATOM 993 C CA . ALA A 1 118 ? -8.646 11.904 -4.660 1.00 95.38 118 ALA A CA 1
ATOM 994 C C . ALA A 1 118 ? -9.591 10.782 -4.191 1.00 95.38 118 ALA A C 1
ATOM 996 O O . ALA A 1 118 ? -10.694 11.068 -3.732 1.00 95.38 118 ALA A O 1
ATOM 997 N N . PHE A 1 119 ? -9.156 9.518 -4.250 1.00 95.81 119 PHE A N 1
ATOM 998 C CA . PHE A 1 119 ? -9.929 8.382 -3.741 1.00 95.81 119 PHE A CA 1
ATOM 999 C C . PHE A 1 119 ? -10.236 8.520 -2.244 1.00 95.81 119 PHE A C 1
ATOM 1001 O O . PHE A 1 119 ? -11.381 8.359 -1.843 1.00 95.81 119 PHE A O 1
ATOM 1008 N N . PHE A 1 120 ? -9.254 8.890 -1.420 1.00 97.06 120 PHE A N 1
ATOM 1009 C CA . PHE A 1 120 ? -9.485 9.145 0.003 1.00 97.06 120 PHE A CA 1
ATOM 1010 C C . PHE A 1 120 ? -10.398 10.353 0.247 1.00 97.06 120 PHE A C 1
ATOM 1012 O O . PHE A 1 120 ? -11.253 10.290 1.128 1.00 97.06 120 PHE A O 1
ATOM 1019 N N . SER A 1 121 ? -10.286 11.417 -0.555 1.00 96.19 121 SER A N 1
ATOM 1020 C CA . SER A 1 121 ? -11.185 12.575 -0.454 1.00 96.19 121 SER A CA 1
ATOM 1021 C C . SER A 1 121 ? -12.644 12.207 -0.731 1.00 96.19 121 SER A C 1
ATOM 1023 O O . SER A 1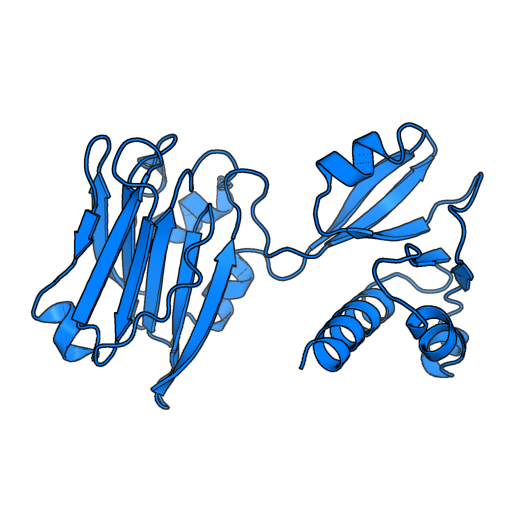 121 ? -13.522 12.682 -0.019 1.00 96.19 121 SER A O 1
ATOM 1025 N N . GLN A 1 122 ? -12.908 11.306 -1.684 1.00 96.06 122 GLN A N 1
ATOM 1026 C CA . GLN A 1 122 ? -14.257 10.771 -1.934 1.00 96.06 122 GLN A CA 1
ATOM 1027 C C . GLN A 1 122 ? -14.823 9.988 -0.739 1.00 96.06 122 GLN A C 1
ATOM 1029 O O . GLN A 1 122 ? -16.036 9.909 -0.582 1.00 96.06 122 GLN A O 1
ATOM 1034 N N . LEU A 1 123 ? -13.956 9.439 0.116 1.00 96.25 123 LEU A N 1
ATOM 1035 C CA . LEU A 1 123 ? -14.333 8.741 1.350 1.00 96.25 123 LEU A CA 1
ATOM 1036 C C . LEU A 1 123 ? -14.439 9.691 2.560 1.00 96.25 123 LEU A C 1
ATOM 1038 O O . LEU A 1 123 ? -14.632 9.225 3.681 1.00 96.25 123 LEU A O 1
ATOM 1042 N N . GLY A 1 124 ? -14.283 11.005 2.355 1.00 95.75 124 GLY A N 1
ATOM 1043 C CA . GLY A 1 124 ? -14.314 12.016 3.415 1.00 95.75 124 GLY A CA 1
ATOM 1044 C C . GLY A 1 124 ? -12.984 12.217 4.151 1.00 95.75 124 GLY A C 1
ATOM 1045 O O . GLY A 1 124 ? -12.974 12.791 5.238 1.00 95.75 124 GLY A O 1
ATOM 1046 N N . ILE A 1 125 ? -11.861 11.750 3.591 1.00 97.62 125 ILE A N 1
ATOM 1047 C CA . ILE A 1 125 ? -10.525 11.862 4.198 1.00 97.62 125 ILE A CA 1
ATOM 1048 C C . ILE A 1 125 ? -9.640 12.792 3.346 1.00 97.62 125 ILE A C 1
ATOM 1050 O O . ILE A 1 125 ? -9.242 12.429 2.233 1.00 97.62 125 ILE A O 1
ATOM 1054 N N . PRO A 1 126 ? -9.265 13.986 3.840 1.00 96.19 126 PRO A N 1
ATOM 1055 C CA . PRO A 1 126 ? -8.531 14.979 3.060 1.00 96.19 126 PRO A CA 1
ATOM 1056 C C . PRO A 1 126 ? -7.019 14.696 3.042 1.00 96.19 126 PRO A C 1
ATOM 1058 O O . PRO A 1 126 ? -6.213 15.489 3.525 1.00 96.19 126 PRO A O 1
ATOM 1061 N N . LEU A 1 127 ? -6.595 13.577 2.440 1.00 95.94 127 LEU A N 1
ATOM 1062 C CA . LEU A 1 127 ? -5.168 13.223 2.347 1.00 95.94 127 LEU A CA 1
ATOM 1063 C C . LEU A 1 127 ? -4.324 14.210 1.532 1.00 95.94 127 LEU A C 1
ATOM 1065 O O . LEU A 1 127 ? -3.104 14.104 1.534 1.00 95.94 127 LEU A O 1
ATOM 1069 N N . THR A 1 128 ? -4.915 15.187 0.850 1.00 95.69 128 THR A N 1
ATOM 1070 C CA . THR A 1 128 ? -4.176 16.325 0.280 1.00 95.69 128 THR A CA 1
ATOM 1071 C C . THR A 1 128 ? -3.453 17.154 1.346 1.00 95.69 128 THR A C 1
ATOM 1073 O O . THR A 1 128 ? -2.442 17.772 1.031 1.00 95.69 128 THR A O 1
ATOM 1076 N N . GLN A 1 129 ? -3.914 17.117 2.600 1.00 96.19 129 GLN A N 1
ATOM 1077 C CA . GLN A 1 129 ? -3.287 17.797 3.738 1.00 96.19 129 GLN A CA 1
ATOM 1078 C C . GLN A 1 129 ? -2.101 17.024 4.330 1.00 96.19 129 GLN A C 1
ATOM 1080 O O . GLN A 1 129 ? -1.343 17.597 5.105 1.00 96.19 129 GLN A O 1
ATOM 1085 N N . LEU A 1 130 ? -1.931 15.746 3.971 1.00 97.56 130 LEU A N 1
ATOM 1086 C CA . LEU A 1 130 ? -0.851 14.908 4.484 1.00 97.56 130 LEU A CA 1
ATOM 1087 C C . LEU A 1 130 ? 0.489 15.308 3.850 1.00 97.56 130 LEU A C 1
ATOM 1089 O O . LEU A 1 130 ? 0.681 15.148 2.633 1.00 97.56 130 LEU A O 1
ATOM 1093 N N . LYS A 1 131 ? 1.397 15.801 4.690 1.00 97.31 131 LYS A N 1
ATOM 1094 C CA . LYS A 1 131 ? 2.752 16.249 4.364 1.00 97.31 131 LYS A CA 1
ATOM 1095 C C . LYS A 1 131 ? 3.797 15.198 4.733 1.00 97.31 131 LYS A C 1
ATOM 1097 O O . LYS A 1 131 ? 3.507 14.161 5.334 1.00 97.31 131 LYS A O 1
ATOM 1102 N N . PHE A 1 132 ? 5.030 15.497 4.330 1.00 97.19 132 PHE A N 1
ATOM 1103 C CA . PHE A 1 132 ? 6.188 14.663 4.599 1.00 97.19 132 PHE A CA 1
ATOM 1104 C C . PHE A 1 132 ? 6.331 14.384 6.094 1.00 97.19 132 PHE A C 1
ATOM 1106 O O . PHE A 1 132 ? 6.467 15.316 6.880 1.00 97.19 132 PHE A O 1
ATOM 1113 N N . ARG A 1 133 ? 6.329 13.096 6.452 1.00 97.06 133 ARG A N 1
ATOM 1114 C CA . ARG A 1 133 ? 6.439 12.596 7.833 1.00 97.06 133 ARG A CA 1
ATOM 1115 C C . ARG A 1 133 ? 5.341 13.018 8.804 1.00 97.06 133 ARG A C 1
ATOM 1117 O O . ARG A 1 133 ? 5.524 12.912 10.016 1.00 97.06 133 ARG A O 1
ATOM 1124 N N . ASP A 1 134 ? 4.186 13.424 8.302 1.00 98.38 134 ASP A N 1
ATOM 1125 C CA . ASP A 1 134 ? 3.021 13.586 9.161 1.00 98.38 134 ASP A CA 1
ATOM 1126 C C . ASP A 1 134 ? 2.578 12.245 9.760 1.00 98.38 134 ASP A C 1
ATOM 1128 O O . ASP A 1 134 ? 2.660 11.180 9.136 1.00 98.38 134 ASP A O 1
ATOM 1132 N N . SER A 1 135 ? 2.022 12.317 10.963 1.00 98.62 135 SER A N 1
ATOM 1133 C CA . SER A 1 135 ? 1.294 11.214 11.578 1.00 98.62 135 SER A CA 1
ATOM 1134 C C . SER A 1 135 ? -0.133 11.185 11.034 1.00 98.62 135 SER A C 1
ATOM 1136 O O . SER A 1 135 ? -0.809 12.213 10.979 1.00 98.62 135 SER A O 1
ATOM 1138 N N . PHE A 1 136 ? -0.630 10.005 10.673 1.00 98.62 136 PHE A N 1
ATOM 1139 C CA . PHE A 1 136 ? -1.978 9.835 10.139 1.00 98.62 136 PHE A CA 1
ATOM 1140 C C . PHE A 1 136 ? -2.573 8.496 10.539 1.00 98.62 136 PHE A C 1
ATOM 1142 O O . PHE A 1 136 ? -1.955 7.450 10.356 1.00 98.62 136 PHE A O 1
ATOM 1149 N N . ALA A 1 137 ? -3.813 8.515 11.011 1.00 98.69 137 ALA A N 1
ATOM 1150 C CA . ALA A 1 137 ? -4.594 7.301 11.164 1.00 98.69 137 ALA A CA 1
ATOM 1151 C C . ALA A 1 137 ? -6.038 7.525 10.726 1.00 98.69 137 ALA A C 1
ATOM 1153 O O . ALA A 1 137 ? -6.591 8.612 10.910 1.00 98.69 137 ALA A O 1
ATOM 1154 N N . CYS A 1 138 ? -6.661 6.482 10.187 1.00 98.56 138 CYS A N 1
ATOM 1155 C CA . CYS A 1 138 ? -8.089 6.476 9.913 1.00 98.56 138 CYS A CA 1
ATOM 1156 C C . CYS A 1 138 ? -8.708 5.093 10.083 1.00 98.56 138 CYS A C 1
ATOM 1158 O O . CYS A 1 138 ? -8.043 4.064 9.954 1.00 98.56 138 CYS A O 1
ATOM 1160 N N . VAL A 1 139 ? -10.018 5.091 10.292 1.00 98.50 139 VAL A N 1
ATOM 1161 C CA . VAL A 1 139 ? -10.875 3.922 10.151 1.00 98.50 139 VAL A CA 1
ATOM 1162 C C . VAL A 1 139 ? -11.940 4.243 9.122 1.00 98.50 139 VAL A C 1
ATOM 1164 O O . VAL A 1 139 ? -12.687 5.210 9.272 1.00 98.50 139 VAL A O 1
ATOM 1167 N N . LEU A 1 140 ? -12.003 3.419 8.085 1.00 98.19 140 LEU A N 1
ATOM 1168 C CA . LEU A 1 140 ? -13.140 3.335 7.187 1.00 98.19 140 LEU A CA 1
ATOM 1169 C C . LEU A 1 140 ? -13.998 2.151 7.619 1.00 98.19 140 LEU A C 1
ATOM 1171 O O . LEU A 1 140 ? -13.480 1.098 7.993 1.00 98.19 140 LEU A O 1
ATOM 1175 N N . ASP A 1 141 ? -15.303 2.291 7.499 1.00 97.19 141 ASP A N 1
ATOM 1176 C CA . ASP A 1 141 ? -16.222 1.180 7.618 1.00 97.19 141 ASP A CA 1
ATOM 1177 C C . ASP A 1 141 ? -17.266 1.234 6.528 1.00 97.19 141 ASP A C 1
ATOM 1179 O O . ASP A 1 141 ? -17.914 2.263 6.340 1.00 97.19 141 ASP A O 1
ATOM 1183 N N . LYS A 1 142 ? -17.411 0.119 5.805 1.00 96.06 142 LYS A N 1
ATOM 1184 C CA . LYS A 1 142 ? -18.381 0.001 4.710 1.00 96.06 142 LYS A CA 1
ATOM 1185 C C . LYS A 1 142 ? -18.269 1.169 3.716 1.00 96.06 142 LYS A C 1
ATOM 1187 O O . LYS A 1 142 ? -19.267 1.691 3.229 1.00 96.06 142 LYS A O 1
ATOM 1192 N N . GLY A 1 143 ? -17.033 1.592 3.448 1.00 95.62 143 GLY A N 1
ATOM 1193 C CA . GLY A 1 143 ? -16.706 2.640 2.489 1.00 95.62 143 GLY A CA 1
ATOM 1194 C C . GLY A 1 143 ? -16.919 4.064 2.997 1.00 95.62 143 GLY A C 1
ATOM 1195 O O . GLY A 1 143 ? -16.863 4.989 2.197 1.00 95.62 143 GLY A O 1
ATOM 1196 N N . GLN A 1 144 ? -17.138 4.265 4.296 1.00 95.75 144 GLN A N 1
ATOM 1197 C CA . GLN A 1 144 ? -17.300 5.590 4.895 1.00 95.75 144 GLN A CA 1
ATOM 1198 C C . GLN A 1 144 ? -16.255 5.827 5.982 1.00 95.75 144 GLN A C 1
ATOM 1200 O O . GLN A 1 144 ? -15.920 4.914 6.736 1.00 95.75 144 GLN A O 1
ATOM 1205 N N . ALA A 1 145 ? -15.733 7.049 6.086 1.00 97.31 145 ALA A N 1
ATOM 1206 C CA . ALA A 1 145 ? -14.841 7.406 7.180 1.00 97.31 145 ALA A CA 1
ATOM 1207 C C . ALA A 1 145 ? -15.592 7.436 8.515 1.00 97.31 145 ALA A C 1
ATOM 1209 O O . ALA A 1 145 ? -16.507 8.229 8.711 1.00 97.31 145 ALA A O 1
ATOM 1210 N N . LEU A 1 146 ? -15.167 6.580 9.443 1.00 97.31 146 LEU A N 1
ATOM 1211 C CA . LEU A 1 146 ? -15.677 6.546 10.810 1.00 97.31 146 LEU A CA 1
ATOM 1212 C C . LEU A 1 146 ? -14.948 7.563 11.694 1.00 97.31 146 LEU A C 1
ATOM 1214 O O . LEU A 1 146 ? -15.566 8.309 12.444 1.00 97.31 146 LEU A O 1
ATOM 1218 N N . VAL A 1 147 ? -13.618 7.566 11.625 1.00 98.25 147 VAL A N 1
ATOM 1219 C CA . VAL A 1 147 ? -12.750 8.509 12.338 1.00 98.25 147 VAL A CA 1
ATOM 1220 C C . VAL A 1 147 ? -11.427 8.616 11.596 1.00 98.25 147 VAL A C 1
ATOM 1222 O O . VAL A 1 147 ? -10.922 7.627 11.065 1.00 98.25 147 VAL A O 1
ATOM 1225 N N . TRP A 1 148 ? -10.840 9.805 11.563 1.00 98.31 148 TRP A N 1
ATOM 1226 C CA . TRP A 1 148 ? -9.494 10.015 11.049 1.00 98.31 148 TRP A CA 1
ATOM 1227 C C . TRP A 1 148 ? -8.843 11.212 11.734 1.00 98.31 148 TRP A C 1
ATOM 1229 O O . TRP A 1 148 ? -9.527 12.074 12.285 1.00 98.31 148 TRP A O 1
ATOM 1239 N N . LYS A 1 149 ? -7.511 11.254 11.722 1.00 98.56 149 LYS A N 1
ATOM 1240 C CA . LYS A 1 149 ? -6.736 12.393 12.217 1.00 98.56 149 LYS A CA 1
ATOM 1241 C C . LYS A 1 149 ? -5.399 12.477 11.492 1.00 98.56 149 LYS A C 1
ATOM 1243 O O . LYS A 1 149 ? -4.772 11.450 11.234 1.00 98.56 149 LYS A O 1
ATOM 1248 N N . ILE A 1 150 ? -4.975 13.705 11.208 1.00 98.56 150 ILE A N 1
ATOM 1249 C CA . ILE A 1 150 ? -3.628 14.057 10.748 1.00 98.56 150 ILE A CA 1
ATOM 1250 C C . ILE A 1 150 ? -2.980 14.907 11.847 1.00 98.56 150 ILE A C 1
ATOM 1252 O O . ILE A 1 150 ? -3.659 15.714 12.486 1.00 98.56 150 ILE A O 1
ATOM 1256 N N . SER A 1 151 ? -1.688 14.716 12.090 1.00 98.38 151 SER A N 1
ATOM 1257 C CA . SER A 1 151 ? -0.881 15.608 12.922 1.00 98.38 151 SER A CA 1
ATOM 1258 C C . SER A 1 151 ? 0.466 15.870 12.261 1.00 98.38 151 SER A C 1
ATOM 1260 O O . SER A 1 151 ? 1.126 14.937 11.807 1.00 98.38 151 SER A O 1
ATOM 1262 N N . HIS A 1 152 ? 0.873 17.138 12.251 1.00 97.88 152 HIS A N 1
ATOM 1263 C CA . HIS A 1 152 ? 2.123 17.593 11.638 1.00 97.88 152 HIS A CA 1
ATOM 1264 C C . HIS A 1 152 ? 3.325 17.563 12.587 1.00 97.88 152 HIS A C 1
ATOM 1266 O O . HIS A 1 152 ? 4.458 17.756 12.161 1.00 97.88 152 HIS A O 1
ATOM 1272 N N . SER A 1 153 ? 3.090 17.382 13.888 1.00 97.12 153 SER A N 1
ATOM 1273 C CA . SER A 1 153 ? 4.125 17.572 14.913 1.00 97.12 153 SER A CA 1
ATOM 1274 C C . SER A 1 153 ? 4.025 16.613 16.096 1.00 97.12 153 SER A C 1
ATOM 1276 O O . SER A 1 153 ? 4.834 16.684 17.016 1.00 97.12 153 SER A O 1
ATOM 1278 N N . SER A 1 154 ? 3.056 15.697 16.097 1.00 98.31 154 SER A N 1
ATOM 1279 C CA . SER A 1 154 ? 2.867 14.739 17.189 1.00 98.31 154 SER A CA 1
ATOM 1280 C C . SER A 1 154 ? 2.331 13.397 16.691 1.00 98.31 154 SER A C 1
ATOM 1282 O O . SER A 1 154 ? 1.813 13.316 15.572 1.00 98.31 154 SER A O 1
ATOM 1284 N N . PRO A 1 155 ? 2.430 12.323 17.494 1.00 98.62 155 PRO A N 1
ATOM 1285 C CA . PRO A 1 155 ? 1.700 11.094 17.226 1.00 98.62 155 PRO A CA 1
ATOM 1286 C C . PRO A 1 155 ? 0.196 11.331 17.109 1.00 98.62 155 PRO A C 1
ATOM 1288 O O . PRO A 1 155 ? -0.405 12.110 17.852 1.00 98.62 155 PRO A O 1
ATOM 1291 N N . VAL A 1 156 ? -0.440 10.570 16.229 1.00 98.69 156 VAL A N 1
ATOM 1292 C CA . VAL A 1 156 ? -1.886 10.378 16.233 1.00 98.69 156 VAL A CA 1
ATOM 1293 C C . VAL A 1 156 ? -2.199 9.149 17.075 1.00 98.69 156 VAL A C 1
ATOM 1295 O O . VAL A 1 156 ? -1.724 8.055 16.784 1.00 98.69 156 VAL A O 1
ATOM 1298 N N . ILE A 1 157 ? -3.035 9.333 18.095 1.00 98.62 157 ILE A N 1
ATOM 1299 C CA . ILE A 1 157 ? -3.585 8.255 18.918 1.00 98.62 157 ILE A CA 1
ATOM 1300 C C . ILE A 1 157 ? -5.105 8.325 18.794 1.00 98.62 157 ILE A C 1
ATOM 1302 O O . ILE A 1 157 ? -5.712 9.323 19.184 1.00 98.62 157 ILE A O 1
ATOM 1306 N N . LEU A 1 158 ? -5.715 7.285 18.227 1.00 98.56 158 LEU A N 1
ATOM 1307 C CA . LEU A 1 158 ? -7.166 7.136 18.154 1.00 98.56 158 LEU A CA 1
ATOM 1308 C C . LEU A 1 158 ? -7.609 6.068 19.153 1.00 98.56 158 LEU A C 1
ATOM 1310 O O . LEU A 1 158 ? -7.139 4.931 19.112 1.00 98.56 158 LEU A O 1
ATOM 1314 N N . VAL A 1 159 ? -8.524 6.455 20.037 1.00 97.94 159 VAL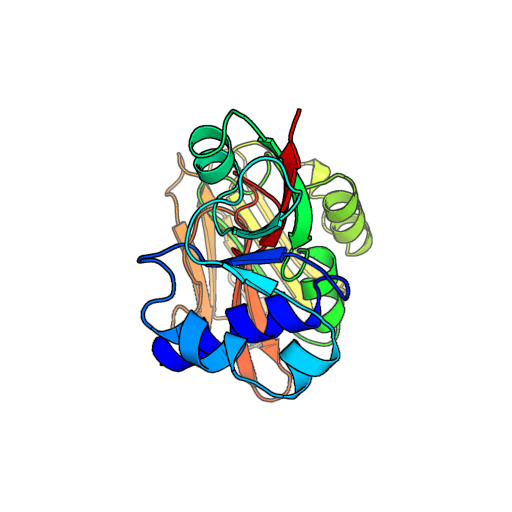 A N 1
ATOM 1315 C CA . VAL A 1 159 ? -9.186 5.619 21.047 1.00 97.94 159 VAL A CA 1
ATOM 1316 C C . VAL A 1 159 ? -10.638 6.086 21.186 1.00 97.94 159 VAL A C 1
ATOM 1318 O O . VAL A 1 159 ? -10.972 7.194 20.768 1.00 97.94 159 VAL A O 1
ATOM 1321 N N . GLY A 1 160 ? -11.502 5.267 21.788 1.00 95.88 160 GLY A N 1
ATOM 1322 C CA . GLY A 1 160 ? -12.857 5.677 22.175 1.00 95.88 160 GLY A CA 1
ATOM 1323 C C . GLY A 1 160 ? -13.974 4.812 21.595 1.00 95.88 160 GLY A C 1
ATOM 1324 O O . GLY A 1 160 ? -13.731 3.801 20.933 1.00 95.88 160 GLY A O 1
ATOM 1325 N N . GLN A 1 161 ? -15.218 5.210 21.870 1.00 94.38 161 GLN A N 1
ATOM 1326 C CA . GLN A 1 161 ? -16.402 4.382 21.621 1.00 94.38 161 GLN A CA 1
ATOM 1327 C C . GLN A 1 161 ? -16.617 3.981 20.150 1.00 94.38 161 GLN A C 1
ATOM 1329 O O . GLN A 1 161 ? -16.913 2.807 19.915 1.00 94.38 161 GLN A O 1
ATOM 1334 N N . PRO A 1 162 ? -16.412 4.861 19.144 1.00 93.69 162 PRO A N 1
ATOM 1335 C CA . PRO A 1 162 ? -16.563 4.467 17.741 1.00 93.69 162 PRO A CA 1
ATOM 1336 C C . PRO A 1 162 ? -15.660 3.288 17.348 1.00 93.69 162 PRO A C 1
ATOM 1338 O O . PRO A 1 162 ? -16.074 2.417 16.587 1.00 93.69 162 PRO A O 1
ATOM 1341 N N . LEU A 1 163 ? -14.448 3.223 17.911 1.00 97.00 163 LEU A N 1
ATOM 1342 C CA . LEU A 1 163 ? -13.500 2.133 17.679 1.00 97.00 163 LEU A CA 1
ATOM 1343 C C . LEU A 1 163 ? -13.878 0.868 18.454 1.00 97.00 163 LEU A C 1
ATOM 1345 O O . LEU A 1 163 ? -13.915 -0.224 17.879 1.00 97.00 163 LEU A O 1
ATOM 1349 N N . ARG A 1 164 ? -14.235 1.013 19.735 1.00 96.00 164 ARG A N 1
ATOM 1350 C CA . ARG A 1 164 ? -14.618 -0.119 20.594 1.00 96.00 164 ARG A CA 1
ATOM 1351 C C . ARG A 1 164 ? -15.846 -0.859 20.077 1.00 96.00 164 ARG A C 1
ATOM 1353 O O . ARG A 1 164 ? -15.854 -2.085 20.098 1.00 96.00 164 ARG A O 1
ATOM 1360 N N . ASN A 1 165 ? -16.813 -0.149 19.489 1.00 95.25 165 ASN A N 1
ATOM 1361 C CA . ASN A 1 165 ? -17.977 -0.750 18.821 1.00 95.25 165 ASN A CA 1
ATOM 1362 C C . ASN A 1 165 ? -17.597 -1.690 17.657 1.00 95.25 165 ASN A C 1
ATOM 1364 O O . ASN A 1 165 ? -18.438 -2.428 17.148 1.00 95.25 165 ASN A O 1
ATOM 1368 N N . ARG A 1 166 ? -16.335 -1.666 17.215 1.00 95.50 166 ARG A N 1
ATOM 1369 C CA . ARG A 1 166 ? -15.779 -2.520 16.159 1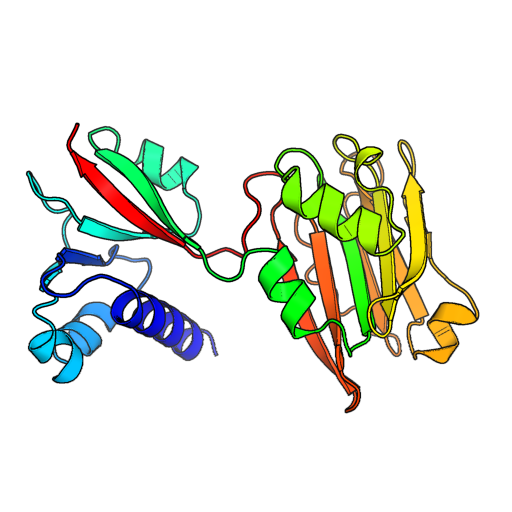.00 95.50 166 ARG A CA 1
ATOM 1370 C C . ARG A 1 166 ? -14.723 -3.495 16.660 1.00 95.50 166 ARG A C 1
ATOM 1372 O O . ARG A 1 166 ? -14.147 -4.215 15.840 1.00 95.50 166 ARG A O 1
ATOM 1379 N N . GLY A 1 167 ? -14.500 -3.557 17.972 1.00 96.25 167 GLY A N 1
ATOM 1380 C CA . GLY A 1 167 ? -13.439 -4.352 18.587 1.00 96.25 167 GLY A CA 1
ATOM 1381 C C . GLY A 1 167 ? -12.041 -3.797 18.312 1.00 96.25 167 GLY A C 1
ATOM 1382 O O . GLY A 1 167 ? -11.088 -4.561 18.249 1.00 96.25 167 GLY A O 1
ATOM 1383 N N . ILE A 1 168 ? -11.918 -2.490 18.064 1.00 98.31 168 ILE A N 1
ATOM 1384 C CA . ILE A 1 168 ? -10.628 -1.815 17.901 1.00 98.31 168 ILE A CA 1
ATOM 1385 C C . ILE A 1 168 ? -10.328 -1.087 19.210 1.00 98.31 168 ILE A C 1
ATOM 1387 O O . ILE A 1 168 ? -11.081 -0.199 19.613 1.00 98.31 168 ILE A O 1
ATOM 1391 N N . ASP A 1 169 ? -9.228 -1.448 19.863 1.00 98.12 169 ASP A N 1
ATOM 1392 C CA . ASP A 1 169 ? -8.859 -0.879 21.159 1.00 98.12 169 ASP A CA 1
ATOM 1393 C C . ASP A 1 169 ? -8.168 0.471 20.988 1.00 98.12 169 ASP A C 1
ATOM 1395 O O . ASP A 1 169 ? -8.492 1.447 21.670 1.00 98.12 169 ASP A O 1
ATOM 1399 N N . GLN A 1 170 ? -7.204 0.523 20.064 1.00 98.56 170 GLN A N 1
ATOM 1400 C CA . GLN A 1 170 ? -6.347 1.684 19.867 1.00 98.56 170 GLN A CA 1
ATOM 1401 C C . GLN A 1 170 ? -5.652 1.651 18.504 1.00 98.56 170 GLN A C 1
ATOM 1403 O O . GLN A 1 170 ? -5.237 0.598 18.020 1.00 98.56 170 GLN A O 1
ATOM 1408 N N . ILE A 1 171 ? -5.454 2.829 17.914 1.00 98.75 171 ILE A N 1
ATOM 1409 C CA . ILE A 1 171 ? -4.592 3.019 16.744 1.00 98.75 171 ILE A CA 1
ATOM 1410 C C . ILE A 1 171 ? -3.564 4.098 17.071 1.00 98.75 171 ILE A C 1
ATOM 1412 O O . ILE A 1 171 ? -3.930 5.174 17.542 1.00 98.75 171 ILE A O 1
ATOM 1416 N N . ILE A 1 172 ? -2.289 3.819 16.812 1.00 98.75 172 ILE A N 1
ATOM 1417 C CA . ILE A 1 172 ? -1.185 4.768 16.965 1.00 98.75 172 ILE A CA 1
ATOM 1418 C C . ILE A 1 172 ? -0.491 4.911 15.615 1.00 98.75 172 ILE A C 1
ATOM 1420 O O . ILE A 1 172 ? -0.136 3.916 14.982 1.00 98.75 172 ILE A O 1
ATOM 1424 N N . SER A 1 173 ? -0.278 6.150 15.196 1.00 98.75 173 SER A N 1
ATOM 1425 C CA . SER A 1 173 ? 0.557 6.512 14.057 1.00 98.75 173 SER A CA 1
ATOM 1426 C C . SER A 1 173 ? 1.541 7.589 14.483 1.00 98.75 173 SER A C 1
ATOM 1428 O O . SER A 1 173 ? 1.152 8.556 15.134 1.00 98.75 173 SER A O 1
ATOM 1430 N N . ALA A 1 174 ? 2.800 7.433 14.095 1.00 98.50 174 ALA A N 1
ATOM 1431 C CA . ALA A 1 174 ? 3.823 8.443 14.284 1.00 98.50 174 ALA A CA 1
ATOM 1432 C C . ALA A 1 174 ? 4.750 8.510 13.068 1.00 98.50 174 ALA A C 1
ATOM 1434 O O . ALA A 1 174 ? 5.320 7.496 12.640 1.00 98.50 174 ALA A O 1
ATOM 1435 N N . GLY A 1 175 ? 4.931 9.724 12.554 1.00 97.69 175 GLY A N 1
ATOM 1436 C CA . GLY A 1 175 ? 6.002 10.049 11.621 1.00 97.69 175 GLY A CA 1
ATOM 1437 C C . GLY A 1 175 ? 7.388 9.840 12.231 1.00 97.69 175 GLY A C 1
ATOM 1438 O O . GLY A 1 175 ? 7.530 9.588 13.432 1.00 97.69 175 GLY A O 1
ATOM 1439 N N . ARG A 1 176 ? 8.439 9.928 11.408 1.00 96.88 176 ARG A N 1
ATOM 1440 C CA . ARG A 1 176 ? 9.808 9.600 11.852 1.00 96.88 176 ARG A CA 1
ATOM 1441 C C . ARG A 1 176 ? 10.246 10.392 13.078 1.00 96.88 176 ARG A C 1
ATOM 1443 O O . ARG A 1 176 ? 10.801 9.813 14.006 1.00 96.88 176 ARG A O 1
ATOM 1450 N N . ASP A 1 177 ? 9.960 11.687 13.069 1.00 96.00 177 ASP A N 1
ATOM 1451 C CA . ASP A 1 177 ? 10.450 12.634 14.071 1.00 96.00 177 ASP A CA 1
ATOM 1452 C C . ASP A 1 177 ? 9.538 12.701 15.310 1.00 96.00 177 ASP A C 1
ATOM 1454 O O . ASP A 1 177 ? 9.852 13.376 16.283 1.00 96.00 177 ASP A O 1
ATOM 1458 N N . THR A 1 178 ? 8.415 11.973 15.299 1.00 95.69 178 THR A N 1
ATOM 1459 C CA . THR A 1 178 ? 7.406 11.987 16.370 1.00 95.69 178 THR A CA 1
ATOM 1460 C C . THR A 1 178 ? 7.200 10.621 17.021 1.00 95.69 178 THR A C 1
ATOM 1462 O O . THR A 1 178 ? 6.309 10.468 17.845 1.00 95.69 178 THR A O 1
ATOM 1465 N N . GLY A 1 179 ? 8.020 9.617 16.699 1.00 97.31 179 GLY A N 1
ATOM 1466 C CA . GLY A 1 179 ? 7.992 8.302 17.356 1.00 97.31 179 GLY A CA 1
ATOM 1467 C C . GLY A 1 179 ? 8.151 7.115 16.411 1.00 97.31 179 GLY A C 1
ATOM 1468 O O . GLY A 1 179 ? 8.402 6.007 16.876 1.00 97.31 179 GLY A O 1
ATOM 1469 N N . ASN A 1 180 ? 8.038 7.336 15.097 1.00 98.06 180 ASN A N 1
ATOM 1470 C CA . ASN A 1 180 ? 8.322 6.359 14.047 1.00 98.06 180 ASN A CA 1
ATOM 1471 C C . ASN A 1 180 ? 7.663 4.985 14.282 1.00 98.06 180 ASN A C 1
ATOM 1473 O O . ASN A 1 180 ? 8.329 3.946 14.292 1.00 98.06 180 ASN A O 1
ATOM 1477 N N . THR A 1 181 ? 6.351 4.968 14.508 1.00 98.50 181 THR A N 1
ATOM 1478 C CA . THR A 1 181 ? 5.626 3.746 14.873 1.00 98.50 181 THR A CA 1
ATOM 1479 C C . THR A 1 181 ? 4.242 3.700 14.242 1.00 98.50 181 THR A C 1
ATOM 1481 O O . THR A 1 181 ? 3.597 4.725 14.031 1.00 98.50 181 THR A O 1
ATOM 1484 N N . SER A 1 182 ? 3.778 2.489 13.960 1.00 98.62 182 SER A N 1
ATOM 1485 C CA . SER A 1 182 ? 2.402 2.175 13.618 1.00 98.62 182 SER A CA 1
ATOM 1486 C C . SER A 1 182 ? 1.939 1.006 14.489 1.00 98.62 182 SER A C 1
ATOM 1488 O O . SER A 1 182 ? 2.528 -0.076 14.481 1.00 98.62 182 SER A O 1
ATOM 1490 N N . LYS A 1 183 ? 0.857 1.215 15.242 1.00 98.75 183 LYS A N 1
ATOM 1491 C CA . LYS A 1 183 ? 0.210 0.173 16.047 1.00 98.75 183 LYS A CA 1
ATOM 1492 C C . LYS A 1 183 ? -1.283 0.176 15.770 1.00 98.75 183 LYS A C 1
ATOM 1494 O O . LYS A 1 183 ? -1.912 1.229 15.761 1.00 98.75 183 LYS A O 1
ATOM 1499 N N . ILE A 1 184 ? -1.846 -1.007 15.563 1.00 98.81 184 ILE A N 1
ATOM 1500 C CA . ILE A 1 184 ? -3.287 -1.219 15.412 1.00 98.81 184 ILE A CA 1
ATOM 1501 C C . ILE A 1 184 ? -3.636 -2.343 16.376 1.00 98.81 184 ILE A C 1
ATOM 1503 O O . ILE A 1 184 ? -3.281 -3.493 16.128 1.00 98.81 184 ILE A O 1
ATOM 1507 N N . ILE A 1 185 ? -4.256 -1.990 17.498 1.00 98.62 185 ILE A N 1
ATOM 1508 C CA . ILE A 1 185 ? -4.545 -2.902 18.603 1.00 98.62 185 ILE A CA 1
ATOM 1509 C C . ILE A 1 185 ? -6.003 -3.349 18.501 1.00 98.62 185 ILE A C 1
ATOM 1511 O O . ILE A 1 185 ? -6.918 -2.523 18.526 1.00 98.62 185 ILE A O 1
ATOM 1515 N N . ILE A 1 186 ? -6.195 -4.655 18.339 1.00 97.94 186 ILE A N 1
ATOM 1516 C CA . ILE A 1 186 ? -7.494 -5.325 18.234 1.00 97.94 186 ILE A CA 1
ATOM 1517 C C . ILE A 1 186 ? -7.475 -6.484 19.227 1.00 97.94 186 ILE A C 1
ATOM 1519 O O . ILE A 1 186 ? -6.611 -7.357 19.131 1.00 97.94 186 ILE A O 1
ATOM 1523 N N . ASN A 1 187 ? -8.420 -6.499 20.166 1.00 94.88 187 ASN A N 1
ATOM 1524 C CA . ASN A 1 187 ? -8.506 -7.476 21.254 1.00 94.88 187 ASN A CA 1
ATOM 1525 C C . ASN A 1 187 ? -7.180 -7.627 22.032 1.00 94.88 187 ASN A C 1
ATOM 1527 O O . ASN A 1 187 ? -6.720 -8.736 22.300 1.00 94.88 187 ASN A O 1
ATOM 1531 N N . GLY A 1 188 ? -6.524 -6.506 22.337 1.00 97.00 188 GLY A N 1
ATOM 1532 C CA . GLY A 1 188 ? -5.254 -6.449 23.065 1.00 97.00 188 GLY A CA 1
ATOM 1533 C C . GLY A 1 188 ? -4.012 -6.817 22.245 1.00 97.00 188 GLY A C 1
ATOM 1534 O O . GLY A 1 188 ? -2.896 -6.665 22.740 1.00 97.00 188 GLY A O 1
ATOM 1535 N N . GLN A 1 189 ? -4.159 -7.251 20.989 1.00 97.81 189 GLN A N 1
ATOM 1536 C CA . GLN A 1 189 ? -3.037 -7.637 20.133 1.00 97.81 189 GLN A CA 1
ATOM 1537 C C . GLN A 1 189 ? -2.731 -6.563 19.084 1.00 97.81 189 GLN A C 1
ATOM 1539 O O . GLN A 1 189 ? -3.617 -6.117 18.357 1.00 97.81 189 GLN A O 1
ATOM 1544 N N . ASN A 1 190 ? -1.454 -6.186 18.946 1.00 98.25 190 ASN A N 1
ATOM 1545 C CA . ASN A 1 190 ? -1.014 -5.365 17.818 1.00 98.25 190 ASN A CA 1
ATOM 1546 C C . ASN A 1 190 ? -0.961 -6.209 16.537 1.00 98.25 190 ASN A C 1
ATOM 1548 O O . ASN A 1 190 ? -0.167 -7.145 16.439 1.00 98.25 190 ASN A O 1
ATOM 1552 N N . VAL A 1 191 ? -1.774 -5.844 15.549 1.00 97.88 191 VAL A N 1
ATOM 1553 C CA . VAL A 1 191 ? -1.857 -6.512 14.241 1.00 97.88 191 VAL A CA 1
ATOM 1554 C C . VAL A 1 191 ? -1.288 -5.663 13.099 1.00 97.88 191 VAL A C 1
ATOM 1556 O O . VAL A 1 191 ? -1.362 -6.065 11.938 1.00 97.88 191 VAL A O 1
ATOM 1559 N N . SER A 1 192 ? -0.719 -4.489 13.399 1.00 97.88 192 SER A N 1
ATOM 1560 C CA . SER A 1 192 ? -0.040 -3.674 12.388 1.00 97.88 192 SER A CA 1
ATOM 1561 C C . SER A 1 192 ? 1.272 -4.328 11.926 1.00 97.88 192 SER A C 1
ATOM 1563 O O . SER A 1 192 ? 2.031 -4.813 12.768 1.00 97.88 192 SER A O 1
ATOM 1565 N N . PRO A 1 193 ? 1.607 -4.280 10.622 1.00 94.38 193 PRO A N 1
ATOM 1566 C CA . PRO A 1 193 ? 2.934 -4.651 10.128 1.00 94.38 193 PRO A CA 1
ATOM 1567 C C . PRO A 1 193 ? 4.075 -3.755 10.635 1.00 94.38 193 PRO A C 1
ATOM 1569 O O . PRO A 1 193 ? 5.235 -4.158 10.546 1.00 94.38 193 PRO A O 1
ATOM 1572 N N . ASP A 1 194 ? 3.763 -2.542 11.105 1.00 97.56 194 ASP A N 1
ATOM 1573 C CA . ASP A 1 194 ? 4.722 -1.548 11.604 1.00 97.56 194 ASP A CA 1
ATOM 1574 C C . ASP A 1 194 ? 5.879 -1.248 10.617 1.00 97.56 194 ASP A C 1
ATOM 1576 O O . ASP A 1 194 ? 7.066 -1.213 10.960 1.00 97.56 194 ASP A O 1
ATOM 1580 N N . ARG A 1 195 ? 5.539 -1.022 9.342 1.00 96.06 195 ARG A N 1
ATOM 1581 C CA . ARG A 1 195 ? 6.465 -0.711 8.235 1.00 96.06 195 ARG A CA 1
ATOM 1582 C C . ARG A 1 195 ? 6.344 0.754 7.813 1.00 96.06 195 ARG A C 1
ATOM 1584 O O . ARG A 1 195 ? 5.310 1.370 8.035 1.00 96.06 195 ARG A O 1
ATOM 1591 N N . ARG A 1 196 ? 7.383 1.322 7.191 1.00 95.88 196 ARG A N 1
ATOM 1592 C CA . ARG A 1 196 ? 7.297 2.666 6.586 1.00 95.88 196 ARG A CA 1
ATOM 1593 C C . ARG A 1 196 ? 6.162 2.727 5.556 1.00 95.88 196 ARG A C 1
ATOM 1595 O O . ARG A 1 196 ? 5.983 1.771 4.799 1.00 95.88 196 ARG A O 1
ATOM 1602 N N . GLY A 1 197 ? 5.458 3.857 5.506 1.00 96.94 197 GLY A N 1
ATOM 1603 C CA . GLY A 1 197 ? 4.336 4.089 4.601 1.00 96.94 197 GLY A CA 1
ATOM 1604 C C . GLY A 1 197 ? 2.981 3.955 5.290 1.00 96.94 197 GLY A C 1
ATOM 1605 O O . GLY A 1 197 ? 2.849 4.203 6.491 1.00 96.94 197 GLY A O 1
ATOM 1606 N N . LEU A 1 198 ? 1.965 3.565 4.521 1.00 97.94 198 LEU A N 1
ATOM 1607 C CA . LEU A 1 198 ? 0.629 3.261 5.030 1.00 97.94 198 LEU A CA 1
ATOM 1608 C C . LEU A 1 198 ? 0.555 1.796 5.466 1.00 97.94 198 LEU A C 1
ATOM 1610 O O . LEU A 1 198 ? 0.660 0.891 4.642 1.00 97.94 198 LEU A O 1
ATOM 1614 N N . ASN A 1 199 ? 0.321 1.563 6.752 1.00 98.00 199 ASN A N 1
ATOM 1615 C CA . ASN A 1 199 ? 0.023 0.249 7.317 1.00 98.00 199 ASN A CA 1
ATOM 1616 C C . ASN A 1 199 ? -1.488 0.066 7.335 1.00 98.00 199 ASN A C 1
ATOM 1618 O O . ASN A 1 199 ? -2.198 0.928 7.851 1.00 98.00 199 ASN A O 1
ATOM 1622 N N . ILE A 1 200 ? -1.974 -1.037 6.770 1.00 98.25 200 ILE A N 1
ATOM 1623 C CA . ILE A 1 200 ? -3.396 -1.272 6.522 1.00 98.25 200 ILE A CA 1
ATOM 1624 C C . ILE A 1 200 ? -3.807 -2.611 7.116 1.00 98.25 200 ILE A C 1
ATOM 1626 O O . ILE A 1 200 ? -3.200 -3.646 6.842 1.00 98.25 200 ILE A O 1
ATOM 1630 N N . VAL A 1 201 ? -4.880 -2.590 7.895 1.00 98.31 201 VAL A N 1
ATOM 1631 C CA . VAL A 1 201 ? -5.506 -3.767 8.486 1.00 98.31 201 VAL A CA 1
ATOM 1632 C C . VAL A 1 201 ? -6.961 -3.816 8.039 1.00 98.31 201 VAL A C 1
ATOM 1634 O O . VAL A 1 201 ? -7.722 -2.880 8.265 1.00 98.31 201 VAL A O 1
ATOM 1637 N N . ILE A 1 202 ? -7.351 -4.916 7.405 1.00 98.25 202 ILE A N 1
ATOM 1638 C CA . ILE A 1 202 ? -8.734 -5.222 7.049 1.00 98.25 202 ILE A CA 1
ATOM 1639 C C . ILE A 1 202 ? -9.299 -6.147 8.115 1.00 98.25 202 ILE A C 1
ATOM 1641 O O . ILE A 1 202 ? -8.782 -7.249 8.315 1.00 98.25 202 ILE A O 1
ATOM 1645 N N . LYS A 1 203 ? -10.381 -5.721 8.759 1.00 97.94 203 LYS A N 1
ATOM 1646 C CA . LYS A 1 203 ? -11.193 -6.564 9.630 1.00 97.94 203 LYS A CA 1
ATOM 1647 C C . LYS A 1 203 ? -12.450 -6.967 8.877 1.00 97.94 203 LYS A C 1
ATOM 1649 O O . LYS A 1 203 ? -13.363 -6.163 8.694 1.00 97.94 203 LYS A O 1
ATOM 1654 N N . LYS A 1 204 ? -12.472 -8.221 8.426 1.00 97.06 204 LYS A N 1
ATOM 1655 C CA . LYS A 1 204 ? -13.615 -8.786 7.711 1.00 97.06 204 LYS A CA 1
ATOM 1656 C C . LYS A 1 204 ? -14.803 -9.010 8.634 1.00 97.06 204 LYS A C 1
ATOM 1658 O O . LYS A 1 204 ? -14.641 -9.174 9.843 1.00 97.06 204 LYS A O 1
ATOM 1663 N N . GLN A 1 205 ? -15.991 -9.124 8.047 1.00 92.06 205 GLN A N 1
ATOM 1664 C CA . GLN A 1 205 ? -17.224 -9.441 8.782 1.00 92.06 205 GLN A CA 1
ATOM 1665 C C . GLN A 1 205 ? -17.107 -10.731 9.620 1.00 92.06 205 GLN A C 1
ATOM 1667 O O . GLN A 1 205 ? -17.533 -10.764 10.773 1.00 92.06 205 GLN A O 1
ATOM 1672 N N . ASN A 1 206 ? -16.424 -11.756 9.099 1.00 92.56 206 ASN A N 1
ATOM 1673 C CA . ASN A 1 206 ? -16.147 -13.015 9.806 1.00 92.56 206 ASN A CA 1
ATOM 1674 C C . ASN A 1 206 ? -14.982 -12.934 10.817 1.00 92.56 206 ASN A C 1
ATOM 1676 O O . ASN A 1 206 ? -14.397 -13.957 11.162 1.00 92.56 206 ASN A O 1
ATOM 1680 N N . GLN A 1 207 ? -14.597 -11.727 11.238 1.00 92.38 207 GLN A N 1
ATOM 1681 C CA . GLN A 1 207 ? -13.481 -11.432 12.145 1.00 92.38 207 GLN A CA 1
ATOM 1682 C C . GLN A 1 207 ? -12.086 -11.812 11.623 1.00 92.38 207 GLN A C 1
ATOM 1684 O O . GLN A 1 207 ? -11.095 -11.596 12.320 1.00 92.38 207 GLN A O 1
ATOM 1689 N N . LYS A 1 208 ? -11.960 -12.313 10.387 1.00 95.56 208 LYS A N 1
ATOM 1690 C CA . LYS A 1 208 ? -10.647 -12.546 9.782 1.00 95.56 208 LYS A CA 1
ATOM 1691 C C . LYS A 1 208 ? -9.917 -11.217 9.602 1.00 95.56 208 LYS A C 1
ATOM 1693 O O . LYS A 1 208 ? -10.442 -10.292 8.981 1.00 95.56 208 LYS A O 1
ATOM 1698 N N . ILE A 1 209 ? -8.676 -11.173 10.075 1.00 96.50 209 ILE A N 1
ATOM 1699 C CA . ILE A 1 209 ? -7.780 -10.032 9.908 1.00 96.50 209 ILE A CA 1
ATOM 1700 C C . ILE A 1 209 ? -6.855 -10.259 8.705 1.00 96.50 209 ILE A C 1
ATOM 1702 O O . ILE A 1 209 ? -6.297 -11.344 8.529 1.00 96.50 209 ILE A O 1
ATOM 1706 N N . ILE A 1 210 ? -6.691 -9.234 7.869 1.00 93.88 210 ILE A N 1
ATOM 1707 C CA . ILE A 1 210 ? -5.653 -9.162 6.831 1.00 93.88 210 ILE A CA 1
ATOM 1708 C C . ILE A 1 210 ? -4.814 -7.921 7.109 1.00 93.88 210 ILE A C 1
ATOM 1710 O O . ILE A 1 210 ? -5.358 -6.825 7.143 1.00 93.88 210 ILE A O 1
ATOM 1714 N N . ALA A 1 211 ? -3.505 -8.081 7.265 1.00 93.75 211 ALA A N 1
ATOM 1715 C CA . ALA A 1 211 ? -2.578 -6.974 7.470 1.00 93.75 211 ALA A CA 1
ATOM 1716 C C . ALA A 1 211 ? -1.629 -6.850 6.272 1.00 93.75 211 ALA A C 1
ATOM 1718 O O . ALA A 1 211 ? -1.097 -7.850 5.789 1.00 93.75 211 ALA A O 1
ATOM 1719 N N . THR A 1 212 ? -1.427 -5.630 5.783 1.00 93.62 212 THR A N 1
ATOM 1720 C CA . THR A 1 212 ? -0.487 -5.306 4.703 1.00 93.62 212 THR A CA 1
ATOM 1721 C C . THR A 1 212 ? 0.043 -3.882 4.864 1.00 93.62 212 THR A C 1
ATOM 1723 O O . THR A 1 212 ? -0.399 -3.137 5.739 1.00 93.62 212 THR A O 1
ATOM 1726 N N . PHE A 1 213 ? 0.991 -3.481 4.026 1.00 93.88 213 PHE A N 1
ATOM 1727 C CA . PHE A 1 213 ? 1.493 -2.115 3.994 1.00 93.88 213 PHE A CA 1
ATOM 1728 C C . PHE A 1 213 ? 1.824 -1.670 2.567 1.00 93.88 213 PHE A C 1
ATOM 1730 O O . PHE A 1 213 ? 2.054 -2.486 1.674 1.00 93.88 213 PHE A O 1
ATOM 1737 N N . PHE A 1 214 ? 1.871 -0.356 2.379 1.00 92.38 214 PHE A N 1
ATOM 1738 C CA . PHE A 1 214 ? 2.235 0.307 1.134 1.00 92.38 214 PHE A CA 1
ATOM 1739 C C . PHE A 1 214 ? 3.338 1.317 1.430 1.00 92.38 214 PHE A C 1
ATOM 1741 O O . PHE A 1 214 ? 3.093 2.281 2.153 1.00 92.38 214 PHE A O 1
ATOM 1748 N N . ASP A 1 215 ? 4.541 1.106 0.885 1.00 91.06 215 ASP A N 1
ATOM 1749 C CA . ASP A 1 215 ? 5.705 1.980 1.108 1.00 91.06 215 ASP A CA 1
ATOM 1750 C C . ASP A 1 215 ? 5.608 3.267 0.275 1.00 91.06 215 ASP A C 1
ATOM 1752 O O . ASP A 1 215 ? 6.417 3.529 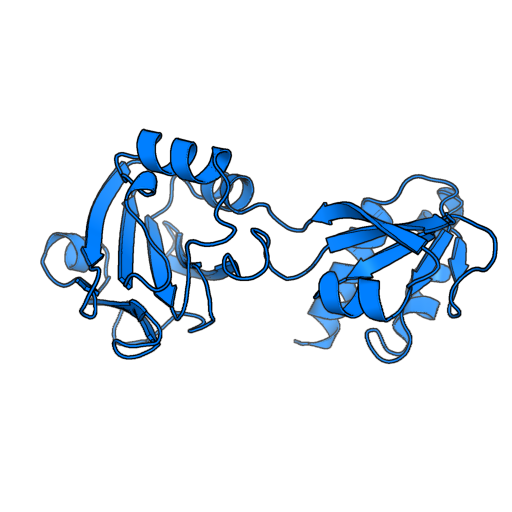-0.613 1.00 91.06 215 ASP A O 1
ATOM 1756 N N . THR A 1 216 ? 4.615 4.096 0.584 1.00 90.06 216 THR A N 1
ATOM 1757 C CA . THR A 1 216 ? 4.317 5.371 -0.085 1.00 90.06 216 THR A CA 1
ATOM 1758 C C . THR A 1 216 ? 5.413 6.434 0.072 1.00 90.06 216 THR A C 1
ATOM 1760 O O . THR A 1 216 ? 5.254 7.533 -0.451 1.00 90.06 216 THR A O 1
ATOM 1763 N N . PHE A 1 217 ? 6.526 6.129 0.751 1.00 86.69 217 PHE A N 1
ATOM 1764 C CA . PHE A 1 217 ? 7.748 6.935 0.704 1.00 86.69 217 PHE A CA 1
ATOM 1765 C C . PHE A 1 217 ? 8.608 6.614 -0.520 1.00 86.69 217 PHE A C 1
ATOM 1767 O O . PHE A 1 217 ? 9.245 7.513 -1.050 1.00 86.69 217 PHE A O 1
ATOM 1774 N N . LYS A 1 218 ? 8.642 5.359 -0.985 1.00 80.31 218 LYS A N 1
ATOM 1775 C CA . LYS A 1 218 ? 9.354 4.969 -2.216 1.00 80.31 218 LYS A CA 1
ATOM 1776 C C . LYS A 1 218 ? 8.420 4.878 -3.419 1.00 80.31 218 LYS A C 1
ATOM 1778 O O . LYS A 1 218 ? 8.792 5.272 -4.516 1.00 80.31 218 LYS A O 1
ATOM 1783 N N . GLN A 1 219 ? 7.244 4.280 -3.229 1.00 76.06 219 GLN A N 1
ATOM 1784 C CA . GLN A 1 219 ? 6.344 3.880 -4.308 1.00 76.06 219 GLN A CA 1
ATOM 1785 C C . GLN A 1 219 ? 4.970 3.428 -3.777 1.00 76.06 219 GLN A C 1
ATOM 1787 O O . GLN A 1 219 ? 4.854 2.807 -2.727 1.00 76.06 219 GLN A O 1
ATOM 1792 N N . GLU A 1 220 ? 3.899 3.654 -4.533 1.00 75.31 220 GLU A N 1
ATOM 1793 C CA . GLU A 1 220 ? 2.531 3.331 -4.091 1.00 75.31 220 GLU A CA 1
ATOM 1794 C C . GLU A 1 220 ? 2.059 1.903 -4.449 1.00 75.31 220 GLU A C 1
ATOM 1796 O O . GLU A 1 220 ? 0.983 1.691 -5.012 1.00 75.31 220 GLU A O 1
ATOM 1801 N N . TRP A 1 221 ? 2.871 0.890 -4.156 1.00 71.69 221 TRP A N 1
ATOM 1802 C CA . TRP A 1 221 ? 2.474 -0.513 -4.320 1.00 71.69 221 TRP A CA 1
ATOM 1803 C C . TRP A 1 221 ? 3.129 -1.408 -3.275 1.00 71.69 221 TRP A C 1
ATOM 1805 O O . TRP A 1 221 ? 4.212 -1.127 -2.752 1.00 71.69 221 TRP A O 1
ATOM 1815 N N . ASN A 1 222 ? 2.430 -2.494 -2.963 1.00 62.62 222 ASN A N 1
ATOM 1816 C CA . ASN A 1 222 ? 2.876 -3.525 -2.043 1.00 62.62 222 ASN A CA 1
ATOM 1817 C C . ASN A 1 222 ? 3.959 -4.370 -2.727 1.00 62.62 222 ASN A C 1
ATOM 1819 O O . ASN A 1 222 ? 3.660 -5.361 -3.379 1.00 62.62 222 ASN A O 1
ATOM 1823 N N . GLY A 1 223 ? 5.220 -3.966 -2.577 1.00 65.31 223 GLY A N 1
ATOM 1824 C CA . GLY A 1 223 ? 6.363 -4.876 -2.434 1.00 65.31 223 GLY A CA 1
ATOM 1825 C C . GLY A 1 223 ? 6.749 -5.820 -3.583 1.00 65.31 223 GLY A C 1
ATOM 1826 O O . GLY A 1 223 ? 7.842 -6.379 -3.495 1.00 65.31 223 GLY A O 1
ATOM 1827 N N . LEU A 1 224 ? 5.945 -6.011 -4.633 1.00 79.38 224 LEU A N 1
ATOM 1828 C CA . LEU A 1 224 ? 6.268 -6.833 -5.801 1.00 79.38 224 LEU A CA 1
ATOM 1829 C C . LEU A 1 224 ? 5.724 -6.247 -7.122 1.00 79.38 224 LEU A C 1
ATOM 1831 O O . LEU A 1 224 ? 4.559 -5.889 -7.229 1.00 79.38 224 LEU A O 1
ATOM 1835 N N . ALA A 1 225 ? 6.578 -6.130 -8.134 1.00 85.50 225 ALA A N 1
ATOM 1836 C CA . ALA A 1 225 ? 6.213 -5.678 -9.469 1.00 85.50 225 ALA A CA 1
ATOM 1837 C C . ALA A 1 225 ? 6.912 -6.523 -10.518 1.00 85.50 225 ALA A C 1
ATOM 1839 O O . ALA A 1 225 ? 8.048 -6.956 -10.342 1.00 85.50 225 ALA A O 1
ATOM 1840 N N . ILE A 1 226 ? 6.239 -6.694 -11.642 1.00 89.38 226 ILE A N 1
ATOM 1841 C CA . ILE A 1 226 ? 6.834 -7.169 -12.876 1.00 89.38 226 ILE A CA 1
ATOM 1842 C C . ILE A 1 226 ? 7.376 -5.938 -13.592 1.00 89.38 226 ILE A C 1
ATOM 1844 O O . ILE A 1 226 ? 6.619 -5.045 -13.989 1.00 89.38 226 ILE A O 1
ATOM 1848 N N . LEU A 1 227 ? 8.692 -5.881 -13.751 1.00 92.44 227 LEU A N 1
ATOM 1849 C CA . LEU A 1 227 ? 9.347 -4.864 -14.562 1.00 92.44 227 LEU A CA 1
ATOM 1850 C C . LEU A 1 227 ? 9.591 -5.405 -15.959 1.00 92.44 227 LEU A C 1
ATOM 1852 O O . LEU A 1 227 ? 9.975 -6.563 -16.109 1.00 92.44 227 LEU A O 1
ATOM 1856 N N . LYS A 1 228 ? 9.412 -4.546 -16.960 1.00 96.06 228 LYS A N 1
ATOM 1857 C CA . LYS A 1 228 ? 9.916 -4.748 -18.315 1.00 96.06 228 LYS A CA 1
ATOM 1858 C C . LYS A 1 228 ? 11.224 -3.975 -18.442 1.00 96.06 228 LYS A C 1
ATOM 1860 O O . LYS A 1 228 ? 11.227 -2.751 -18.318 1.00 96.06 228 LYS A O 1
ATOM 1865 N N . ALA A 1 229 ? 12.313 -4.691 -18.682 1.00 95.44 229 ALA A N 1
ATOM 1866 C CA . ALA A 1 229 ? 13.588 -4.114 -19.069 1.00 95.44 229 ALA A CA 1
ATOM 1867 C C . ALA A 1 229 ? 13.624 -3.979 -20.592 1.00 95.44 229 ALA A C 1
ATOM 1869 O O . ALA A 1 229 ? 13.432 -4.967 -21.308 1.00 95.44 229 ALA A O 1
ATOM 1870 N N . GLN A 1 230 ? 13.847 -2.760 -21.074 1.00 94.00 230 GLN A N 1
ATOM 1871 C CA . GLN A 1 230 ? 14.042 -2.454 -22.487 1.00 94.00 230 GLN A CA 1
ATOM 1872 C C . GLN A 1 230 ? 15.437 -1.887 -22.655 1.00 94.00 230 GLN A C 1
ATOM 1874 O O . GLN A 1 230 ? 15.840 -1.036 -21.871 1.00 94.00 230 GLN A O 1
ATOM 1879 N N . GLN A 1 231 ? 16.197 -2.402 -23.612 1.00 88.38 231 GLN A N 1
ATOM 1880 C CA . GLN A 1 231 ? 17.515 -1.837 -23.864 1.00 88.38 231 GLN A CA 1
ATOM 1881 C C . GLN A 1 231 ? 17.349 -0.424 -24.430 1.00 88.38 231 GLN A C 1
ATOM 1883 O O . GLN A 1 231 ? 16.445 -0.207 -25.242 1.00 88.38 231 GLN A O 1
ATOM 1888 N N . ASN A 1 232 ? 18.182 0.503 -23.953 1.00 77.06 232 ASN A N 1
ATOM 1889 C CA . ASN A 1 232 ? 18.292 1.838 -24.539 1.00 77.06 232 ASN A CA 1
ATOM 1890 C C . ASN A 1 232 ? 18.784 1.772 -25.990 1.00 77.06 232 ASN A C 1
ATOM 1892 O O . ASN A 1 232 ? 19.542 0.824 -26.313 1.00 77.06 232 ASN A O 1
#

pLDDT: mean 90.96, std 10.65, range [32.44, 98.81]

Sequence (232 aa):
LFTKILGQEMVWMFDEVPDDSTVYVIRGRYGKYPNIYAGMPWIRKRGIRCVRSVPKKTNFFFLSRDIEKDRSRYPDYQLNVYRADHKLIDFLRKYLHDTIIISAKDDASQHLSKKSRAFFSQLGIPLTQLKFRDSFACVLDKGQALVWKISHSSPVILVGQPLRNRGIDQIISAGRDTGNTSKIIINGQNVSPDRRGLNIVIKKQNQKIIATFFDTFKQEWNGLAILKAQQN